Protein AF-0000000085151305 (afdb_homodimer)

pLDDT: mean 94.93, std 10.28, range [33.91, 98.94]

Structure (mmCIF, N/CA/C/O backbone):
data_AF-0000000085151305-model_v1
#
loop_
_entity.id
_entity.type
_entity.pdbx_description
1 polymer Thioesterase
#
loop_
_atom_site.group_PDB
_atom_site.id
_atom_site.type_symbol
_atom_site.label_atom_id
_atom_site.label_alt_id
_atom_site.label_comp_id
_atom_site.label_asym_id
_atom_site.label_entity_id
_atom_site.label_seq_id
_atom_site.pdbx_PDB_ins_code
_atom_site.Cartn_x
_atom_site.Cartn_y
_atom_site.Cartn_z
_atom_site.occupancy
_atom_site.B_iso_or_equiv
_atom_site.auth_seq_id
_atom_site.auth_comp_id
_atom_site.auth_asym_id
_atom_site.auth_atom_id
_atom_site.pdbx_PDB_model_num
ATOM 1 N N . MET A 1 1 ? 6.465 32.156 26.375 1 33.91 1 MET A N 1
ATOM 2 C CA . MET A 1 1 ? 5.758 31.312 25.422 1 33.91 1 MET A CA 1
ATOM 3 C C . MET A 1 1 ? 6.457 31.312 24.078 1 33.91 1 MET A C 1
ATOM 5 O O . MET A 1 1 ? 6.496 32.344 23.391 1 33.91 1 MET A O 1
ATOM 9 N N . THR A 1 2 ? 7.582 30.688 23.953 1 39.59 2 THR A N 1
ATOM 10 C CA . THR A 1 2 ? 8.391 30.766 22.75 1 39.59 2 THR A CA 1
ATOM 11 C C . THR A 1 2 ? 7.527 30.625 21.5 1 39.59 2 THR A C 1
ATOM 13 O O . THR A 1 2 ? 6.688 29.719 21.422 1 39.59 2 THR A O 1
ATOM 16 N N . PRO A 1 3 ? 7.371 31.562 20.703 1 42.47 3 PRO A N 1
ATOM 17 C CA . PRO A 1 3 ? 6.492 31.562 19.531 1 42.47 3 PRO A CA 1
ATOM 18 C C . PRO A 1 3 ? 6.648 30.297 18.688 1 42.47 3 PRO A C 1
ATOM 20 O O . PRO A 1 3 ? 7.758 29.969 18.25 1 42.47 3 PRO A O 1
ATOM 23 N N . THR A 1 4 ? 6.016 29.188 18.953 1 50.53 4 THR A N 1
ATOM 24 C CA . THR A 1 4 ? 6.062 27.953 18.172 1 50.53 4 THR A CA 1
ATOM 25 C C . THR A 1 4 ? 5.832 28.25 16.688 1 50.53 4 THR A C 1
ATOM 27 O O . THR A 1 4 ? 4.836 28.891 16.328 1 50.53 4 THR A O 1
ATOM 30 N N . LYS A 1 5 ? 6.949 28.594 15.906 1 57.75 5 LYS A N 1
ATOM 31 C CA . LYS A 1 5 ? 6.828 28.766 14.461 1 57.75 5 LYS A CA 1
ATOM 32 C C . LYS A 1 5 ? 5.695 27.922 13.898 1 57.75 5 LYS A C 1
ATOM 34 O O . LYS A 1 5 ? 5.586 26.734 14.211 1 57.75 5 LYS A O 1
ATOM 39 N N . PRO A 1 6 ? 4.809 28.703 13.297 1 69.44 6 PRO A N 1
ATOM 40 C CA . PRO A 1 6 ? 3.641 27.984 12.773 1 69.44 6 PRO A CA 1
ATOM 41 C C . PRO A 1 6 ? 4.016 26.859 11.812 1 69.44 6 PRO A C 1
ATOM 43 O O . PRO A 1 6 ? 5.016 26.969 11.094 1 69.44 6 PRO A O 1
ATOM 46 N N . ASN A 1 7 ? 3.471 25.75 11.961 1 87.12 7 ASN A N 1
ATOM 47 C CA . ASN A 1 7 ? 3.568 24.625 11.023 1 87.12 7 ASN A CA 1
ATOM 48 C C . ASN A 1 7 ? 3.148 25.047 9.617 1 87.12 7 ASN A C 1
ATOM 50 O O . ASN A 1 7 ? 2.031 25.516 9.414 1 87.12 7 ASN A O 1
ATOM 54 N N . LYS A 1 8 ? 4.109 25.156 8.641 1 89.94 8 LYS A N 1
ATOM 55 C CA . LYS A 1 8 ? 3.918 25.672 7.289 1 89.94 8 LYS A CA 1
ATOM 56 C C . LYS A 1 8 ? 2.746 24.969 6.598 1 89.94 8 LYS A C 1
ATOM 58 O O . LYS A 1 8 ? 1.949 25.625 5.918 1 89.94 8 LYS A O 1
ATOM 63 N N . VAL A 1 9 ? 2.607 23.734 6.785 1 93.5 9 VAL A N 1
ATOM 64 C CA . VAL A 1 9 ? 1.55 22.969 6.133 1 93.5 9 VAL A CA 1
ATOM 65 C C . VAL A 1 9 ? 0.192 23.375 6.691 1 93.5 9 VAL A C 1
ATOM 67 O O . VAL A 1 9 ? -0.769 23.562 5.941 1 93.5 9 VAL A O 1
ATOM 70 N N . MET A 1 10 ? 0.103 23.562 7.988 1 94.44 10 MET A N 1
ATOM 71 C CA . MET A 1 10 ? -1.153 23.969 8.609 1 94.44 10 MET A CA 1
ATOM 72 C C . MET A 1 10 ? -1.549 25.375 8.164 1 94.44 10 MET A C 1
ATOM 74 O O . MET A 1 10 ? -2.723 25.641 7.891 1 94.44 10 MET A O 1
ATOM 78 N N . SER A 1 11 ? -0.534 26.219 8.125 1 94.12 11 SER A N 1
ATOM 79 C CA . SER A 1 11 ? -0.7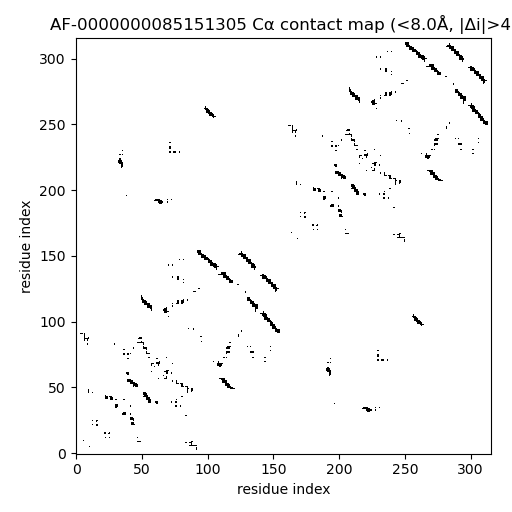87 27.594 7.676 1 94.12 11 SER A CA 1
ATOM 80 C C . SER A 1 11 ? -1.28 27.609 6.234 1 94.12 11 SER A C 1
ATOM 82 O O . SER A 1 11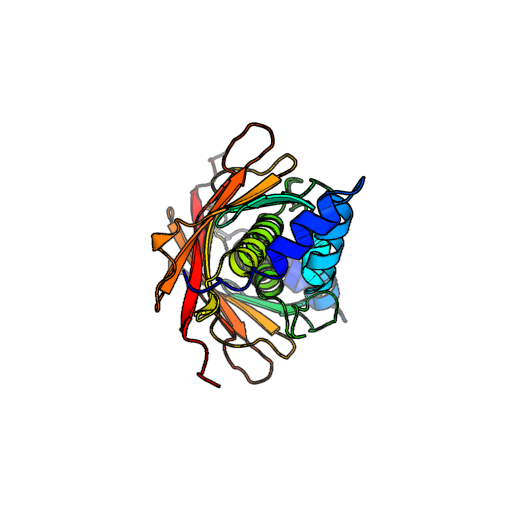 ? -2.232 28.328 5.91 1 94.12 11 SER A O 1
ATOM 84 N N . LEU A 1 12 ? -0.574 26.859 5.391 1 93.38 12 LEU A N 1
ATOM 85 C CA . LEU A 1 12 ? -0.982 26.766 3.992 1 93.38 12 LEU A CA 1
ATOM 86 C C . LEU A 1 12 ? -2.404 26.219 3.877 1 93.38 12 LEU A C 1
ATOM 88 O O . LEU A 1 12 ? -3.205 26.734 3.094 1 93.38 12 LEU A O 1
ATOM 92 N N . TYR A 1 13 ? -2.77 25.203 4.59 1 95.56 13 TYR A N 1
ATOM 93 C CA . TYR A 1 13 ? -4.102 24.609 4.59 1 95.56 13 TYR A CA 1
ATOM 94 C C . TYR A 1 13 ? -5.16 25.656 4.941 1 95.56 13 TYR A C 1
ATOM 96 O O . TYR A 1 13 ? -6.164 25.781 4.234 1 95.56 13 TYR A O 1
ATOM 104 N N . LYS A 1 14 ? -4.938 26.406 6.027 1 94.81 14 LYS A N 1
ATOM 105 C CA . LYS A 1 14 ? -5.891 27.406 6.48 1 94.81 14 LYS A CA 1
ATOM 106 C C . LYS A 1 14 ? -6.062 28.516 5.441 1 94.81 14 LYS A C 1
ATOM 108 O O . LYS A 1 14 ? -7.184 28.953 5.176 1 94.81 14 LYS A O 1
ATOM 113 N N . LYS A 1 15 ? -4.961 28.891 4.902 1 94.5 15 LYS A N 1
ATOM 114 C CA . LYS A 1 15 ? -4.992 29.953 3.9 1 94.5 15 LYS A CA 1
ATOM 115 C C . LYS A 1 15 ? -5.762 29.516 2.658 1 94.5 15 LYS A C 1
ATOM 117 O O . LYS A 1 15 ? -6.641 30.234 2.182 1 94.5 15 LYS A O 1
ATOM 122 N N . VAL A 1 16 ? -5.434 28.406 2.127 1 94.44 16 VAL A N 1
ATOM 123 C CA . VAL A 1 16 ? -5.988 27.906 0.873 1 94.44 16 VAL A CA 1
ATOM 124 C C . VAL A 1 16 ? -7.465 27.562 1.061 1 94.44 16 VAL A C 1
ATOM 126 O O . VAL A 1 16 ? -8.289 27.828 0.183 1 94.44 16 VAL A O 1
ATOM 129 N N . THR A 1 17 ? -7.812 26.984 2.188 1 93.88 17 THR A N 1
ATOM 130 C CA . THR A 1 17 ? -9.172 26.484 2.387 1 93.88 17 THR A CA 1
ATOM 131 C C . THR A 1 17 ? -10.117 27.641 2.723 1 93.88 17 THR A C 1
ATOM 133 O O . THR A 1 17 ? -11.336 27.438 2.824 1 93.88 17 THR A O 1
ATOM 136 N N . ALA A 1 18 ? -9.586 28.812 2.959 1 93.12 18 ALA A N 1
ATOM 137 C CA . ALA A 1 18 ? -10.414 30.016 3.113 1 93.12 18 ALA A CA 1
ATOM 138 C C . ALA A 1 18 ? -11.133 30.344 1.812 1 93.12 18 ALA A C 1
ATOM 140 O O . ALA A 1 18 ? -12.109 31.109 1.813 1 93.12 18 ALA A O 1
ATOM 141 N N . TYR A 1 19 ? -10.703 29.938 0.691 1 94.38 19 TYR A N 1
ATOM 142 C CA . TYR A 1 19 ? -11.273 30.203 -0.624 1 94.38 19 TYR A CA 1
ATOM 143 C C . TYR A 1 19 ? -12.203 29.078 -1.058 1 94.38 19 TYR A C 1
ATOM 145 O O . TYR A 1 19 ? -12.078 27.938 -0.57 1 94.38 19 TYR A O 1
ATOM 153 N N . PRO A 1 20 ? -13.148 29.406 -1.994 1 94.12 20 PRO A N 1
ATOM 154 C CA . PRO A 1 20 ? -13.969 28.328 -2.562 1 94.12 20 PRO A CA 1
ATOM 155 C C . PRO A 1 20 ? -13.141 27.25 -3.244 1 94.12 20 PRO A C 1
ATOM 157 O O . PRO A 1 20 ? -12.125 27.547 -3.877 1 94.12 20 PRO A O 1
ATOM 160 N N . PHE A 1 21 ? -13.414 26.047 -3.031 1 94.19 21 PHE A N 1
ATOM 161 C CA . PHE A 1 21 ? -12.758 24.875 -3.59 1 94.19 21 PHE A CA 1
ATOM 162 C C . PHE A 1 21 ? -11.367 24.703 -2.988 1 94.19 21 PHE A C 1
ATOM 164 O O . PHE A 1 21 ? -10.508 24.031 -3.572 1 94.19 21 PHE A O 1
ATOM 171 N N . GLY A 1 22 ? -11.07 25.391 -1.913 1 94.75 22 GLY A N 1
ATOM 172 C CA . GLY A 1 22 ? -9.758 25.391 -1.283 1 94.75 22 GLY A CA 1
ATOM 173 C C . GLY A 1 22 ? -9.273 24 -0.914 1 94.75 22 GLY A C 1
ATOM 174 O O . GLY A 1 22 ? -8.094 23.672 -1.079 1 94.75 22 GLY A O 1
ATOM 175 N N . LYS A 1 23 ? -10.125 23.188 -0.397 1 94.06 23 LYS A N 1
ATOM 176 C CA . LYS A 1 23 ? -9.742 21.828 -0.017 1 94.06 23 LYS A CA 1
ATOM 177 C C . LYS A 1 23 ? -9.312 21.016 -1.236 1 94.06 23 LYS A C 1
ATOM 179 O O . LYS A 1 23 ? -8.383 20.219 -1.159 1 94.06 23 LYS A O 1
ATOM 184 N N . GLN A 1 24 ? -9.992 21.188 -2.391 1 94.69 24 GLN A N 1
ATOM 185 C CA . GLN A 1 24 ? -9.609 20.531 -3.637 1 94.69 24 GLN A CA 1
ATOM 186 C C . GLN A 1 24 ? -8.219 20.984 -4.078 1 94.69 24 GLN A C 1
ATOM 188 O O . GLN A 1 24 ? -7.398 20.156 -4.488 1 94.69 24 GLN A O 1
ATOM 193 N N . ILE A 1 25 ? -7.996 22.25 -3.994 1 94.44 25 ILE A N 1
ATOM 194 C CA . ILE A 1 25 ? -6.719 22.828 -4.398 1 94.44 25 ILE A CA 1
ATOM 195 C C . ILE A 1 25 ? -5.602 22.297 -3.498 1 94.44 25 ILE A C 1
ATOM 197 O O . ILE A 1 25 ? -4.559 21.859 -3.986 1 94.44 25 ILE A O 1
ATOM 201 N N . PHE A 1 26 ? -5.859 22.328 -2.162 1 95.69 26 PHE A N 1
ATOM 202 C CA . PHE A 1 26 ? -4.879 21.812 -1.212 1 95.69 26 PHE A CA 1
ATOM 203 C C . PHE A 1 26 ? -4.559 20.344 -1.497 1 95.69 26 PHE A C 1
ATOM 205 O O . PHE A 1 26 ? -3.389 19.953 -1.518 1 95.69 26 PHE A O 1
ATOM 212 N N . SER A 1 27 ? -5.531 19.547 -1.758 1 94.88 27 SER A N 1
ATOM 213 C CA . SER A 1 27 ? -5.355 18.125 -2.037 1 94.88 27 SER A CA 1
ATOM 214 C C . SER A 1 27 ? -4.492 17.906 -3.275 1 94.88 27 SER A C 1
ATOM 216 O O . SER A 1 27 ? -3.629 17.031 -3.287 1 94.88 27 SER A O 1
ATOM 218 N N . LYS A 1 28 ? -4.719 18.672 -4.285 1 94.12 28 LYS A N 1
ATOM 219 C CA . LYS A 1 28 ? -3.936 18.578 -5.516 1 94.12 28 LYS A CA 1
ATOM 220 C C . LYS A 1 28 ? -2.479 18.953 -5.266 1 94.12 28 LYS A C 1
ATOM 222 O O . LYS A 1 28 ? -1.567 18.328 -5.816 1 94.12 28 LYS A O 1
ATOM 227 N N . MET A 1 29 ? -2.26 19.953 -4.477 1 92.38 29 MET A N 1
ATOM 228 C CA . MET A 1 29 ? -0.907 20.406 -4.148 1 92.38 29 MET A CA 1
ATOM 229 C C . MET A 1 29 ? -0.132 19.297 -3.434 1 92.38 29 MET A C 1
ATOM 231 O O . MET A 1 29 ? 1.027 19.047 -3.76 1 92.38 29 MET A O 1
ATOM 235 N N . VAL A 1 30 ? -0.776 18.672 -2.477 1 90.69 30 VAL A N 1
ATOM 236 C CA . VAL A 1 30 ? -0.133 17.594 -1.733 1 90.69 30 VAL A CA 1
ATOM 237 C C . VAL A 1 30 ? 0.177 16.422 -2.674 1 90.69 30 VAL A C 1
ATOM 239 O O . VAL A 1 30 ? 1.269 15.859 -2.627 1 90.69 30 VAL A O 1
ATOM 242 N N . SER A 1 31 ? -0.761 16.078 -3.471 1 89.75 31 SER A N 1
ATOM 243 C CA . SER A 1 31 ? -0.591 14.961 -4.391 1 89.75 31 SER A CA 1
ATOM 244 C C . SER A 1 31 ? 0.53 15.234 -5.387 1 89.75 31 SER A C 1
ATOM 246 O O . SER A 1 31 ? 1.178 14.297 -5.867 1 89.75 31 SER A O 1
ATOM 248 N N . ARG A 1 32 ? 0.767 16.469 -5.652 1 90.62 32 ARG A N 1
ATOM 249 C CA . ARG A 1 32 ? 1.798 16.844 -6.617 1 90.62 32 ARG A CA 1
ATOM 250 C C . ARG A 1 32 ? 3.191 16.641 -6.035 1 90.62 32 ARG A C 1
ATOM 252 O O . ARG A 1 32 ? 4.172 16.531 -6.773 1 90.62 32 ARG A O 1
ATOM 259 N N . MET A 1 33 ? 3.225 16.594 -4.738 1 88.81 33 MET A N 1
ATOM 260 C CA . MET A 1 33 ? 4.523 16.391 -4.105 1 88.81 33 MET A CA 1
ATOM 261 C C . MET A 1 33 ? 5.012 14.961 -4.316 1 88.81 33 MET A C 1
ATOM 263 O O . MET A 1 33 ? 6.207 14.727 -4.496 1 88.81 33 MET A O 1
ATOM 267 N N . ALA A 1 34 ? 4.152 14.023 -4.355 1 93.88 34 ALA A N 1
ATOM 268 C CA . ALA A 1 34 ? 4.434 12.609 -4.613 1 93.88 34 ALA A CA 1
ATOM 269 C C . ALA A 1 34 ? 3.484 12.047 -5.668 1 93.88 34 ALA A C 1
ATOM 271 O O . ALA A 1 34 ? 2.332 11.727 -5.367 1 93.88 34 ALA A O 1
ATOM 272 N N . PRO A 1 35 ? 3.963 11.875 -6.859 1 96.88 35 PRO A N 1
ATOM 273 C CA . PRO A 1 35 ? 3.117 11.523 -8 1 96.88 35 PRO A CA 1
ATOM 274 C C . PRO A 1 35 ? 2.25 10.289 -7.738 1 96.88 35 PRO A C 1
ATOM 276 O O . PRO A 1 35 ? 1.117 10.219 -8.219 1 96.88 35 PRO A O 1
ATOM 279 N N . TYR A 1 36 ? 2.754 9.328 -7.02 1 98.25 36 TYR A N 1
ATOM 280 C CA . TYR A 1 36 ? 1.987 8.102 -6.859 1 98.25 36 TYR A CA 1
ATOM 281 C C . TYR A 1 36 ? 0.677 8.367 -6.125 1 98.25 36 TYR A C 1
ATOM 283 O O . TYR A 1 36 ? -0.308 7.648 -6.324 1 98.25 36 TYR A O 1
ATOM 291 N N . PHE A 1 37 ? 0.631 9.383 -5.195 1 97.69 37 PHE A N 1
ATOM 292 C CA . PHE A 1 37 ? -0.61 9.742 -4.523 1 97.69 37 PHE A CA 1
ATOM 293 C C . PHE A 1 37 ? -1.722 10 -5.535 1 97.69 37 PHE A C 1
ATOM 295 O O . PHE A 1 37 ? -2.885 9.68 -5.281 1 97.69 37 PHE A O 1
ATOM 302 N N . GLY A 1 38 ? -1.356 10.461 -6.656 1 96.81 38 GLY A N 1
ATOM 303 C CA . GLY A 1 38 ? -2.336 10.852 -7.656 1 96.81 38 GLY A CA 1
ATOM 304 C C . GLY A 1 38 ? -3.131 9.688 -8.203 1 96.81 38 GLY A C 1
ATOM 305 O O . GLY A 1 38 ? -4.211 9.875 -8.773 1 96.81 38 GLY A O 1
ATOM 306 N N . THR A 1 39 ? -2.689 8.469 -8.023 1 97.19 39 THR A N 1
ATOM 307 C CA . THR A 1 39 ? -3.328 7.289 -8.609 1 97.19 39 THR A CA 1
ATOM 308 C C . THR A 1 39 ? -4.676 7.023 -7.941 1 97.19 39 THR A C 1
ATOM 310 O O . THR A 1 39 ? -5.508 6.293 -8.484 1 97.19 39 THR A O 1
ATOM 313 N N . VAL A 1 40 ? -4.879 7.605 -6.746 1 97.44 40 VAL A N 1
ATOM 314 C CA . VAL A 1 40 ? -6.141 7.34 -6.062 1 97.44 40 VAL A CA 1
ATOM 315 C C . VAL A 1 40 ? -6.98 8.609 -6.02 1 97.44 40 VAL A C 1
ATOM 317 O O . VAL A 1 40 ? -8.008 8.664 -5.332 1 97.44 40 VAL A O 1
ATOM 320 N N . HIS A 1 41 ? -6.52 9.656 -6.656 1 95.69 41 HIS A N 1
ATOM 321 C CA . HIS A 1 41 ? -7.219 10.93 -6.699 1 95.69 41 HIS A CA 1
ATOM 322 C C . HIS A 1 41 ? -7.691 11.344 -5.312 1 95.69 41 HIS A C 1
ATOM 324 O O . HIS A 1 41 ? -8.891 11.555 -5.094 1 95.69 41 HIS A O 1
ATOM 330 N N . PRO A 1 42 ? -6.781 11.555 -4.41 1 97.06 42 PRO A N 1
ATOM 331 C CA . PRO A 1 42 ? -7.129 11.789 -3.006 1 97.06 42 PRO A CA 1
ATOM 332 C C . PRO A 1 42 ? -7.672 13.195 -2.762 1 97.06 42 PRO A C 1
ATOM 334 O O . PRO A 1 42 ? -7.332 14.125 -3.496 1 97.06 42 PRO A O 1
ATOM 337 N N . TYR A 1 43 ? -8.57 13.297 -1.776 1 97.81 43 TYR A N 1
ATOM 338 C CA . TYR A 1 43 ? -9.172 14.547 -1.331 1 97.81 43 TYR A CA 1
ATOM 339 C C . TYR A 1 43 ? -9.039 14.711 0.179 1 97.81 43 TYR A C 1
ATOM 341 O O . TYR A 1 43 ? -9.703 14.008 0.946 1 97.81 43 TYR A O 1
ATOM 349 N N . ILE A 1 44 ? -8.125 15.625 0.592 1 98.25 44 ILE A N 1
ATOM 350 C CA . ILE A 1 44 ? -8.023 15.945 2.012 1 98.25 44 ILE A CA 1
ATOM 351 C C . ILE A 1 44 ? -9.266 16.703 2.461 1 98.25 44 ILE A C 1
ATOM 353 O O . ILE A 1 44 ? -9.375 17.922 2.242 1 98.25 44 ILE A O 1
ATOM 357 N N . SER A 1 45 ? -10.148 16.078 3.131 1 97.94 45 SER A N 1
ATOM 358 C CA . SER A 1 45 ? -11.445 16.641 3.494 1 97.94 45 SER A CA 1
ATOM 359 C C . SER A 1 45 ? -11.359 17.406 4.809 1 97.94 45 SER A C 1
ATOM 361 O O . SER A 1 45 ? -12.188 18.281 5.074 1 97.94 45 SER A O 1
ATOM 363 N N . ASP A 1 46 ? -10.406 17.016 5.66 1 98.25 46 ASP A N 1
ATOM 364 C CA . ASP A 1 46 ? -10.211 17.703 6.938 1 98.25 46 ASP A CA 1
ATOM 365 C C . ASP A 1 46 ? -8.773 17.547 7.426 1 98.25 46 ASP A C 1
ATOM 367 O O . ASP A 1 46 ? -8.18 16.469 7.305 1 98.25 46 ASP A O 1
ATOM 371 N N . LEU A 1 47 ? -8.25 18.672 7.918 1 98.31 47 LEU A N 1
ATOM 372 C CA . LEU A 1 47 ? -6.918 18.688 8.516 1 98.31 47 LEU A CA 1
ATOM 373 C C . LEU A 1 47 ? -6.91 19.516 9.797 1 98.31 47 LEU A C 1
ATOM 375 O O . LEU A 1 47 ? -7.273 20.703 9.781 1 98.31 47 LEU A O 1
ATOM 379 N N . ARG A 1 48 ? -6.594 18.906 10.891 1 97.62 48 ARG A N 1
ATOM 380 C CA . ARG A 1 48 ? -6.355 19.516 12.195 1 97.62 48 ARG A CA 1
ATOM 381 C C . ARG A 1 48 ? -5.023 19.047 12.781 1 97.62 48 ARG A C 1
ATOM 383 O O . ARG A 1 48 ? -4.473 18.031 12.344 1 97.62 48 ARG A O 1
ATOM 390 N N . VAL A 1 49 ? -4.555 19.844 13.711 1 97.5 49 VAL A N 1
ATOM 391 C CA . VAL A 1 49 ? -3.352 19.375 14.391 1 97.5 49 VAL A CA 1
ATOM 392 C C . VAL A 1 49 ? -3.578 17.969 14.953 1 97.5 49 VAL A C 1
ATOM 394 O O . VAL A 1 49 ? -4.555 17.734 15.664 1 97.5 49 VAL A O 1
ATOM 397 N N . ASN A 1 50 ? -2.77 17.016 14.508 1 98.62 50 ASN A N 1
ATOM 398 C CA . ASN A 1 50 ? -2.713 15.641 15 1 98.62 50 ASN A CA 1
ATOM 399 C C . ASN A 1 50 ? -3.818 14.781 14.383 1 98.62 50 ASN A C 1
ATOM 401 O O . ASN A 1 50 ? -4.109 13.688 14.883 1 98.62 50 ASN A O 1
ATOM 405 N N . ARG A 1 51 ? -4.445 15.297 13.344 1 98.81 51 ARG A N 1
ATOM 406 C CA . ARG A 1 51 ? -5.461 14.484 12.68 1 98.81 51 ARG A CA 1
ATOM 407 C C . ARG A 1 51 ? -5.648 14.93 11.234 1 98.81 51 ARG A C 1
ATOM 409 O O . ARG A 1 51 ? -5.688 16.125 10.938 1 98.81 51 ARG A O 1
ATOM 416 N N . CYS A 1 52 ? -5.824 14 10.359 1 98.81 52 CYS A N 1
ATOM 417 C CA . CYS A 1 52 ? -6.078 14.273 8.953 1 98.81 52 CYS A CA 1
ATOM 418 C C . CYS A 1 52 ? -7.047 13.258 8.359 1 98.81 52 CYS A C 1
ATOM 420 O O . CYS A 1 52 ? -6.965 12.062 8.664 1 98.81 52 CYS A O 1
ATOM 422 N N . GLU A 1 53 ? -7.961 13.695 7.551 1 98.94 53 GLU A N 1
ATOM 423 C CA . GLU A 1 53 ? -8.914 12.867 6.816 1 98.94 53 GLU A CA 1
ATOM 424 C C . GLU A 1 53 ? -8.727 13.016 5.309 1 98.94 53 GLU A C 1
ATOM 426 O O . GLU A 1 53 ? -8.703 14.133 4.789 1 98.94 53 GLU A O 1
ATOM 431 N N . CYS A 1 54 ? -8.578 11.953 4.66 1 98.81 54 CYS A N 1
ATOM 432 C CA . CYS A 1 54 ? -8.391 11.891 3.215 1 98.81 54 CYS A CA 1
ATOM 433 C C . CYS A 1 54 ? -9.43 11 2.561 1 98.81 54 CYS A C 1
ATOM 435 O O . CYS A 1 54 ? -9.516 9.805 2.873 1 98.81 54 CYS A O 1
ATOM 437 N N . LEU A 1 55 ? -10.227 11.523 1.678 1 98.81 55 LEU A N 1
ATOM 438 C CA . LEU A 1 55 ? -11.266 10.773 0.978 1 98.81 55 LEU A CA 1
ATOM 439 C C . LEU A 1 55 ? -10.742 10.234 -0.35 1 98.81 55 LEU A C 1
ATOM 441 O O . LEU A 1 55 ? -10.086 10.953 -1.104 1 98.81 55 LEU A O 1
ATOM 445 N N . ILE A 1 56 ? -11.039 8.969 -0.567 1 98.12 56 ILE A N 1
ATOM 446 C CA . ILE A 1 56 ? -10.773 8.328 -1.851 1 98.12 56 ILE A CA 1
ATOM 447 C C . ILE A 1 56 ? -12.086 7.852 -2.469 1 98.12 56 ILE A C 1
ATOM 449 O O . ILE A 1 56 ? -12.883 7.18 -1.811 1 98.12 56 ILE A O 1
ATOM 453 N N . LYS A 1 57 ? -12.266 8.18 -3.686 1 97.56 57 LYS A N 1
ATOM 454 C CA . LYS A 1 57 ? -13.492 7.781 -4.375 1 97.56 57 LYS A CA 1
ATOM 455 C C . LYS A 1 57 ? -13.336 6.402 -5.012 1 97.56 57 LYS A C 1
ATOM 457 O O . LYS A 1 57 ? -12.281 6.09 -5.578 1 97.56 57 LYS A O 1
ATOM 462 N N . LYS A 1 58 ? -14.375 5.605 -4.883 1 98.19 58 LYS A N 1
ATOM 463 C CA . LYS A 1 58 ? -14.391 4.336 -5.602 1 98.19 58 LYS A CA 1
ATOM 464 C C . LYS A 1 58 ? -14.594 4.559 -7.098 1 98.19 58 LYS A C 1
ATOM 466 O O . LYS A 1 58 ? -15.633 5.07 -7.52 1 98.19 58 LYS A O 1
ATOM 471 N N . ARG A 1 59 ? -13.688 4.25 -7.84 1 97.88 59 ARG A N 1
ATOM 472 C CA . ARG A 1 59 ? -13.695 4.27 -9.297 1 97.88 59 ARG A CA 1
ATOM 473 C C . ARG A 1 59 ? -13 3.041 -9.867 1 97.88 59 ARG A C 1
ATOM 475 O O . ARG A 1 59 ? -12.266 2.35 -9.156 1 97.88 59 ARG A O 1
ATOM 482 N N . LYS A 1 60 ? -13.203 2.754 -11.07 1 97 60 LYS A N 1
ATOM 483 C CA . LYS A 1 60 ? -12.695 1.538 -11.703 1 97 60 LYS A CA 1
ATOM 484 C C . LYS A 1 60 ? -11.188 1.412 -11.5 1 97 60 LYS A C 1
ATOM 486 O O . LYS A 1 60 ? -10.688 0.334 -11.172 1 97 60 LYS A O 1
ATOM 491 N N . LYS A 1 61 ? -10.43 2.471 -11.609 1 96.62 61 LYS A N 1
ATOM 492 C CA . LYS A 1 61 ? -8.969 2.467 -11.625 1 96.62 61 LYS A CA 1
ATOM 493 C C . LYS A 1 61 ? -8.406 2.066 -10.266 1 96.62 61 LYS A C 1
ATOM 495 O O . LYS A 1 61 ? -7.234 1.69 -10.164 1 96.62 61 LYS A O 1
ATOM 500 N N . VAL A 1 62 ? -9.164 2.191 -9.18 1 98.31 62 VAL A N 1
ATOM 501 C CA . VAL A 1 62 ? -8.641 1.882 -7.852 1 98.31 62 VAL A CA 1
ATOM 502 C C . VAL A 1 62 ? -9.227 0.555 -7.363 1 98.31 62 VAL A C 1
ATOM 504 O O . VAL A 1 62 ? -9.094 0.21 -6.188 1 98.31 62 VAL A O 1
ATOM 507 N N . GLN A 1 63 ? -9.867 -0.224 -8.242 1 98.25 63 GLN A N 1
ATOM 508 C CA . GLN A 1 63 ? -10.602 -1.422 -7.852 1 98.25 63 GLN A CA 1
ATOM 509 C C . GLN A 1 63 ? -9.695 -2.65 -7.859 1 98.25 63 GLN A C 1
ATOM 511 O O . GLN A 1 63 ? -8.656 -2.658 -8.531 1 98.25 63 GLN A O 1
ATOM 516 N N . ASN A 1 64 ? -10.094 -3.652 -7.098 1 97.44 64 ASN A N 1
ATOM 517 C CA . ASN A 1 64 ? -9.523 -4.992 -7.168 1 97.44 64 ASN A CA 1
ATOM 518 C C . ASN A 1 64 ? -10.305 -5.887 -8.125 1 97.44 64 ASN A C 1
ATOM 520 O O . ASN A 1 64 ? -11.086 -5.395 -8.945 1 97.44 64 ASN A O 1
ATOM 524 N N . HIS A 1 65 ? -10.102 -7.137 -8.109 1 94.81 65 HIS A N 1
ATOM 525 C CA . HIS A 1 65 ? -10.633 -8.086 -9.078 1 94.81 65 HIS A CA 1
ATOM 526 C C . HIS A 1 65 ? -12.125 -8.32 -8.852 1 94.81 65 HIS A C 1
ATOM 528 O O . HIS A 1 65 ? -12.82 -8.828 -9.742 1 94.81 65 HIS A O 1
ATOM 534 N N . ILE A 1 66 ? -12.648 -7.926 -7.688 1 95.62 66 ILE A N 1
ATOM 535 C CA . ILE A 1 66 ? -14.062 -8.164 -7.441 1 95.62 66 ILE A CA 1
ATOM 536 C C . ILE A 1 66 ? -14.828 -6.848 -7.512 1 95.62 66 ILE A C 1
ATOM 538 O O . ILE A 1 66 ? -15.992 -6.773 -7.109 1 95.62 66 ILE A O 1
ATOM 542 N N . GLY A 1 67 ? -14.172 -5.805 -7.762 1 97 67 GLY A N 1
ATOM 543 C CA . GLY A 1 67 ? -14.859 -4.547 -8.008 1 97 67 GLY A CA 1
ATOM 544 C C . GLY A 1 67 ? -14.938 -3.66 -6.781 1 97 67 GLY A C 1
ATOM 545 O O . GLY A 1 67 ? -15.656 -2.656 -6.781 1 97 67 GLY A O 1
ATOM 546 N N . THR A 1 68 ? -14.383 -4.004 -5.727 1 98.25 68 THR A N 1
ATOM 547 C CA . THR A 1 68 ? -14.266 -3.137 -4.559 1 98.25 68 THR A CA 1
ATOM 548 C C . THR A 1 68 ? -12.953 -2.359 -4.59 1 98.25 68 THR A C 1
ATOM 550 O O . THR A 1 68 ? -12.109 -2.592 -5.457 1 98.25 68 THR A O 1
ATOM 553 N N . VAL A 1 69 ? -12.805 -1.381 -3.699 1 98.75 69 VAL A N 1
ATOM 554 C CA . VAL A 1 69 ? -11.562 -0.612 -3.666 1 98.75 69 VAL A CA 1
ATOM 555 C C . VAL A 1 69 ? -10.406 -1.514 -3.242 1 98.75 69 VAL A C 1
ATOM 557 O O . VAL A 1 69 ? -10.5 -2.229 -2.24 1 98.75 69 VAL A O 1
ATOM 560 N N . HIS A 1 70 ? -9.406 -1.561 -4.055 1 98.69 70 HIS A N 1
ATOM 561 C CA . HIS A 1 70 ? -8.211 -2.342 -3.754 1 98.69 70 HIS A CA 1
ATOM 562 C C . HIS A 1 70 ? -7.594 -1.913 -2.428 1 98.69 70 HIS A C 1
ATOM 564 O O . HIS A 1 70 ? -7.469 -0.718 -2.154 1 98.69 70 HIS A O 1
ATOM 570 N N . VAL A 1 71 ? -7.125 -2.811 -1.572 1 98.69 71 VAL A N 1
ATOM 571 C CA . VAL A 1 71 ? -6.641 -2.492 -0.234 1 98.69 71 VAL A CA 1
ATOM 572 C C . VAL A 1 71 ? -5.398 -1.61 -0.332 1 98.69 71 VAL A C 1
ATOM 574 O O . VAL A 1 71 ? -5.191 -0.722 0.498 1 98.69 71 VAL A O 1
ATOM 577 N N . ILE A 1 72 ? -4.523 -1.847 -1.323 1 98.81 72 ILE A N 1
ATOM 578 C CA . ILE A 1 72 ? -3.312 -1.048 -1.466 1 98.81 72 ILE A CA 1
ATOM 579 C C . ILE A 1 72 ? -3.68 0.382 -1.858 1 98.81 72 ILE A C 1
ATOM 581 O O . ILE A 1 72 ? -2.998 1.334 -1.469 1 98.81 72 ILE A O 1
ATOM 585 N N . ALA A 1 73 ? -4.73 0.562 -2.652 1 98.88 73 ALA A N 1
ATOM 586 C CA . ALA A 1 73 ? -5.234 1.911 -2.895 1 98.88 73 ALA A CA 1
ATOM 587 C C . ALA A 1 73 ? -5.633 2.592 -1.587 1 98.88 73 ALA A C 1
ATOM 589 O O . ALA A 1 73 ? -5.355 3.775 -1.388 1 98.88 73 ALA A O 1
ATOM 590 N N . ILE A 1 74 ? -6.266 1.884 -0.727 1 98.94 74 ILE A N 1
ATOM 591 C CA . ILE A 1 74 ? -6.641 2.402 0.583 1 98.94 74 ILE A CA 1
ATOM 592 C C . ILE A 1 74 ? -5.387 2.77 1.373 1 98.94 74 ILE A C 1
ATOM 594 O O . ILE A 1 74 ? -5.32 3.84 1.982 1 98.94 74 ILE A O 1
ATOM 598 N N . CYS A 1 75 ? -4.387 1.917 1.345 1 98.94 75 CYS A N 1
ATOM 599 C CA . CYS A 1 75 ? -3.129 2.197 2.029 1 98.94 75 CYS A CA 1
ATOM 600 C C . CYS A 1 75 ? -2.49 3.475 1.499 1 98.94 75 CYS A C 1
ATOM 602 O O . CYS A 1 75 ? -1.849 4.211 2.25 1 98.94 75 CYS A O 1
ATOM 604 N N . ASN A 1 76 ? -2.625 3.701 0.209 1 98.81 76 ASN A N 1
ATOM 605 C CA . ASN A 1 76 ? -2.133 4.945 -0.374 1 98.81 76 ASN A CA 1
ATOM 606 C C . ASN A 1 76 ? -2.803 6.164 0.255 1 98.81 76 ASN A C 1
ATOM 608 O O . ASN A 1 76 ? -2.129 7.125 0.631 1 98.81 76 ASN A O 1
ATOM 612 N N . GLY A 1 77 ? -4.113 6.117 0.41 1 98.75 77 GLY A N 1
ATOM 613 C CA . GLY A 1 77 ? -4.844 7.168 1.1 1 98.75 77 GLY A CA 1
ATOM 614 C C . GLY A 1 77 ? -4.418 7.34 2.545 1 98.75 77 GLY A C 1
ATOM 615 O O . GLY A 1 77 ? -4.266 8.469 3.023 1 98.75 77 GLY A O 1
ATOM 616 N N . LEU A 1 78 ? -4.234 6.195 3.225 1 98.94 78 LEU A N 1
ATOM 617 C CA . LEU A 1 78 ? -3.805 6.23 4.621 1 98.94 78 LEU A CA 1
ATOM 618 C C . LEU A 1 78 ? -2.422 6.859 4.75 1 98.94 78 LEU A C 1
ATOM 620 O O . LEU A 1 78 ? -2.178 7.645 5.668 1 98.94 78 LEU A O 1
ATOM 624 N N . GLU A 1 79 ? -1.537 6.473 3.84 1 98.56 79 GLU A N 1
ATOM 625 C CA . GLU A 1 79 ? -0.198 7.055 3.828 1 98.56 79 GLU A CA 1
ATOM 626 C C . GLU A 1 79 ? -0.254 8.562 3.609 1 98.56 79 GLU A C 1
ATOM 628 O O . GLU A 1 79 ? 0.458 9.32 4.273 1 98.56 79 GLU A O 1
ATOM 633 N N . MET A 1 80 ? -1.047 9.008 2.666 1 98.38 80 MET A N 1
ATOM 634 C CA . MET A 1 80 ? -1.188 10.438 2.408 1 98.38 80 MET A CA 1
ATOM 635 C C . MET A 1 80 ? -1.729 11.156 3.637 1 98.38 80 MET A C 1
ATOM 637 O O . MET A 1 80 ? -1.21 12.211 4.023 1 98.38 80 MET A O 1
ATOM 641 N N . ALA A 1 81 ? -2.814 10.617 4.242 1 98.75 81 ALA A N 1
ATOM 642 C CA . ALA A 1 81 ? -3.373 11.203 5.457 1 98.75 81 ALA A CA 1
ATOM 643 C C . ALA A 1 81 ? -2.316 11.312 6.555 1 98.75 81 ALA A C 1
ATOM 645 O O . ALA A 1 81 ? -2.174 12.359 7.188 1 98.75 81 ALA A O 1
ATOM 646 N N . MET A 1 82 ? -1.628 10.242 6.742 1 98.75 82 MET A N 1
ATOM 647 C CA . MET A 1 82 ? -0.599 10.195 7.777 1 98.75 82 MET A CA 1
ATOM 648 C C . MET A 1 82 ? 0.486 11.234 7.516 1 98.75 82 MET A C 1
ATOM 650 O O . MET A 1 82 ? 0.853 11.992 8.414 1 98.75 82 MET A O 1
ATOM 654 N N . GLY A 1 83 ? 1.021 11.234 6.309 1 97.94 83 GLY A N 1
ATOM 655 C CA . GLY A 1 83 ? 2.066 12.195 5.98 1 97.94 83 GLY A CA 1
ATOM 656 C C . GLY A 1 83 ? 1.629 13.633 6.148 1 97.94 83 GLY A C 1
ATOM 657 O O . GLY A 1 83 ? 2.375 14.461 6.684 1 97.94 83 GLY A O 1
ATOM 658 N N . THR A 1 84 ? 0.469 13.961 5.633 1 97.88 84 THR A N 1
ATOM 659 C CA . THR A 1 84 ? -0.072 15.312 5.758 1 97.88 84 THR A CA 1
ATOM 660 C C . THR A 1 84 ? -0.26 15.688 7.223 1 97.88 84 THR A C 1
ATOM 662 O O . THR A 1 84 ? 0.123 16.781 7.645 1 97.88 84 THR A O 1
ATOM 665 N N . MET A 1 85 ? -0.848 14.789 7.98 1 98.38 85 MET A N 1
ATOM 666 C CA . MET A 1 85 ? -1.026 15 9.414 1 98.38 85 MET A CA 1
ATOM 667 C C . MET A 1 85 ? 0.311 15.266 10.102 1 98.38 85 MET A C 1
ATOM 669 O O . MET A 1 85 ? 0.433 16.203 10.883 1 98.38 85 MET A O 1
ATOM 673 N N . ALA A 1 86 ? 1.284 14.438 9.828 1 98.19 86 ALA A N 1
ATOM 674 C CA . ALA A 1 86 ? 2.594 14.562 10.469 1 98.19 86 ALA A CA 1
ATOM 675 C C . ALA A 1 86 ? 3.227 15.914 10.156 1 98.19 86 ALA A C 1
ATOM 677 O O . ALA A 1 86 ? 3.701 16.609 11.062 1 98.19 86 ALA A O 1
ATOM 678 N N . GLU A 1 87 ? 3.213 16.266 8.906 1 96.62 87 GLU A N 1
ATOM 679 C CA . GLU A 1 87 ? 3.801 17.531 8.484 1 96.62 87 GLU A CA 1
ATOM 680 C C . GLU A 1 87 ? 3.092 18.719 9.148 1 96.62 87 GLU A C 1
ATOM 682 O O . GLU A 1 87 ? 3.725 19.719 9.477 1 96.62 87 GLU A O 1
ATOM 687 N N . ALA A 1 88 ? 1.842 18.609 9.359 1 97.25 88 ALA A N 1
ATOM 688 C CA . ALA A 1 88 ? 1.029 19.703 9.875 1 97.25 88 ALA A CA 1
ATOM 689 C C . ALA A 1 88 ? 1.112 19.766 11.398 1 97.25 88 ALA A C 1
ATOM 691 O O . ALA A 1 88 ? 0.629 20.734 12.008 1 97.25 88 ALA A O 1
ATOM 692 N N . SER A 1 89 ? 1.686 18.781 12.023 1 97.94 89 SER A N 1
ATOM 693 C CA . SER A 1 89 ? 1.505 18.672 13.469 1 97.94 89 SER A CA 1
ATOM 694 C C . SER A 1 89 ? 2.848 18.609 14.188 1 97.94 89 SER A C 1
ATOM 696 O O . SER A 1 89 ? 2.924 18.859 15.391 1 97.94 89 SER A O 1
ATOM 698 N N . ILE A 1 90 ? 3.895 18.156 13.539 1 97.19 90 ILE A N 1
ATOM 699 C CA . ILE A 1 90 ? 5.168 17.828 14.172 1 97.19 90 ILE A CA 1
ATOM 700 C C . ILE A 1 90 ? 5.758 19.078 14.805 1 97.19 90 ILE A C 1
ATOM 702 O O . ILE A 1 90 ? 5.758 20.156 14.195 1 97.19 90 ILE A O 1
ATOM 706 N N . PRO A 1 91 ? 6.242 18.984 16.031 1 95.81 91 PRO A N 1
ATOM 707 C CA . PRO A 1 91 ? 6.969 20.094 16.609 1 95.81 91 PRO A CA 1
ATOM 708 C C . PRO A 1 91 ? 8.18 20.531 15.789 1 95.81 91 PRO A C 1
ATOM 710 O O . PRO A 1 91 ? 8.844 19.672 15.188 1 95.81 91 PRO A O 1
ATOM 713 N N . ALA A 1 92 ? 8.547 21.766 15.875 1 94.06 92 ALA A N 1
ATOM 714 C CA . ALA A 1 92 ? 9.523 22.391 14.984 1 94.06 92 ALA A CA 1
ATOM 715 C C . ALA A 1 92 ? 10.914 21.781 15.18 1 94.06 92 ALA A C 1
ATOM 717 O O . ALA A 1 92 ? 11.734 21.781 14.258 1 94.06 92 ALA A O 1
ATOM 718 N N . HIS A 1 93 ? 11.195 21.328 16.344 1 95.31 93 HIS A N 1
ATOM 719 C CA . HIS A 1 93 ? 12.539 20.844 16.656 1 95.31 93 HIS A CA 1
ATOM 720 C C . HIS A 1 93 ? 12.68 19.375 16.297 1 95.31 93 HIS A C 1
ATOM 722 O O . HIS A 1 93 ? 13.742 18.781 16.5 1 95.31 93 HIS A O 1
ATOM 728 N N . LEU A 1 94 ? 11.641 18.719 15.828 1 97.19 94 LEU A N 1
ATOM 729 C CA . LEU A 1 94 ? 11.648 17.297 15.523 1 97.19 94 LEU A CA 1
ATOM 730 C C . LEU A 1 94 ? 11.516 17.062 14.023 1 97.19 94 LEU A C 1
ATOM 732 O O . LEU A 1 94 ? 11.078 17.953 13.289 1 97.19 94 LEU A O 1
ATOM 736 N N . ARG A 1 95 ? 11.922 15.898 13.594 1 97.12 95 ARG A N 1
ATOM 737 C CA . ARG A 1 95 ? 11.688 15.375 12.25 1 97.12 95 ARG A CA 1
ATOM 738 C C . ARG A 1 95 ? 11.156 13.945 12.305 1 97.12 95 ARG A C 1
ATOM 740 O O . ARG A 1 95 ? 11.266 13.273 13.336 1 97.12 95 ARG A O 1
ATOM 747 N N . TRP A 1 96 ? 10.492 13.586 11.297 1 97.31 96 TRP A N 1
ATOM 748 C CA . TRP A 1 96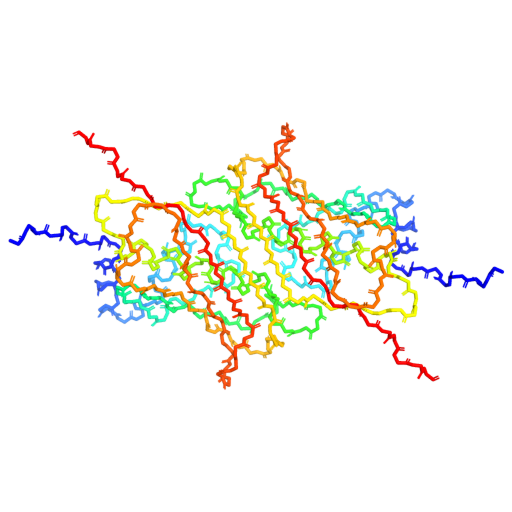 ? 9.914 12.25 11.258 1 97.31 96 TRP A CA 1
ATOM 749 C C . TRP A 1 96 ? 10.312 11.523 9.977 1 97.31 96 TRP A C 1
ATOM 751 O O . TRP A 1 96 ? 10.594 12.164 8.961 1 97.31 96 TRP A O 1
ATOM 761 N N . ILE A 1 97 ? 10.367 10.164 10.008 1 96.88 97 ILE A N 1
ATOM 762 C CA . ILE A 1 97 ? 10.617 9.273 8.883 1 96.88 97 ILE A CA 1
ATOM 763 C C . ILE A 1 97 ? 9.742 8.031 9.008 1 96.88 97 ILE A C 1
ATOM 765 O O . ILE A 1 97 ? 9.68 7.406 10.07 1 96.88 97 ILE A O 1
ATOM 769 N N . PRO A 1 98 ? 9 7.742 7.945 1 97.94 98 PRO A N 1
ATOM 770 C CA . PRO A 1 98 ? 8.25 6.488 8.016 1 97.94 98 PRO A CA 1
ATOM 771 C C . PRO A 1 98 ? 9.156 5.258 8.016 1 97.94 98 PRO A C 1
ATOM 773 O O . PRO A 1 98 ? 10.133 5.203 7.254 1 97.94 98 PRO A O 1
ATOM 776 N N . LYS A 1 99 ? 8.828 4.203 8.812 1 98.62 99 LYS A N 1
ATOM 777 C CA . LYS A 1 99 ? 9.68 3.027 8.969 1 98.62 99 LYS A CA 1
ATOM 778 C C . LYS A 1 99 ? 8.906 1.745 8.68 1 98.62 99 LYS A C 1
ATOM 780 O O . LYS A 1 99 ? 9.492 0.663 8.602 1 98.62 99 LYS A O 1
ATOM 785 N N . GLY A 1 100 ? 7.602 1.833 8.57 1 98.81 100 GLY A N 1
ATOM 786 C CA . GLY A 1 100 ? 6.824 0.63 8.305 1 98.81 100 GLY A CA 1
ATOM 787 C C . GLY A 1 100 ? 5.328 0.849 8.414 1 98.81 100 GLY A C 1
ATOM 788 O O . GLY A 1 100 ? 4.879 1.947 8.75 1 98.81 100 GLY A O 1
ATOM 789 N N . MET A 1 101 ? 4.605 -0.112 8.133 1 98.88 101 MET A N 1
ATOM 790 C CA . MET A 1 101 ? 3.145 -0.122 8.188 1 98.88 101 MET A CA 1
ATOM 791 C C . MET A 1 101 ? 2.621 -1.506 8.555 1 98.88 101 MET A C 1
ATOM 793 O O . MET A 1 101 ? 3.16 -2.518 8.102 1 98.88 101 MET A O 1
ATOM 797 N N . SER A 1 102 ? 1.678 -1.565 9.43 1 98.94 102 SER A N 1
ATOM 798 C CA . SER A 1 102 ? 0.951 -2.775 9.797 1 98.94 102 SER A CA 1
ATOM 799 C C . SER A 1 102 ? -0.556 -2.541 9.781 1 98.94 102 SER A C 1
ATOM 801 O O . SER A 1 102 ? -1.068 -1.726 10.555 1 98.94 102 SER A O 1
ATOM 803 N N . VAL A 1 103 ? -1.242 -3.264 8.922 1 98.94 103 VAL A N 1
ATOM 804 C CA . VAL A 1 103 ? -2.676 -3.021 8.805 1 98.94 103 VAL A CA 1
ATOM 805 C C . VAL A 1 103 ? -3.418 -4.352 8.703 1 98.94 103 VAL A C 1
ATOM 807 O O . VAL A 1 103 ? -2.865 -5.344 8.227 1 98.94 103 VAL A O 1
ATOM 810 N N . ASP A 1 104 ? -4.594 -4.348 9.164 1 98.94 104 ASP A N 1
ATOM 811 C CA . ASP A 1 104 ? -5.555 -5.434 9.023 1 98.94 104 ASP A CA 1
ATOM 812 C C . ASP A 1 104 ? -6.656 -5.07 8.031 1 98.94 104 ASP A C 1
ATOM 814 O O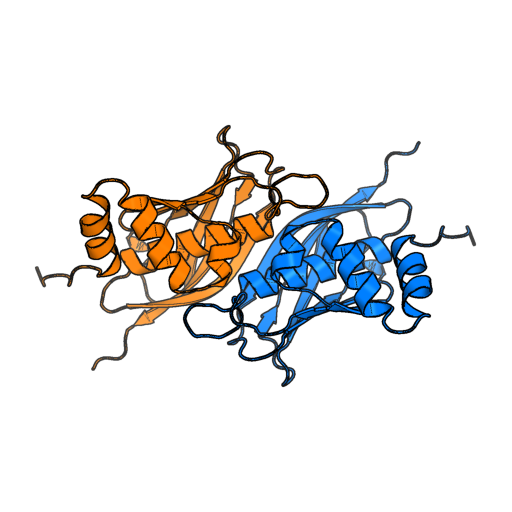 . ASP A 1 104 ? -7.145 -3.938 8.023 1 98.94 104 ASP A O 1
ATOM 818 N N . TYR A 1 105 ? -6.918 -5.988 7.164 1 98.75 105 TYR A N 1
ATOM 819 C CA . TYR A 1 105 ? -8.055 -5.871 6.258 1 98.75 105 TYR A CA 1
ATOM 820 C C . TYR A 1 105 ? -9.328 -6.406 6.906 1 98.75 105 TYR A C 1
ATOM 822 O O . TYR A 1 105 ? -9.547 -7.621 6.949 1 98.75 105 TYR A O 1
ATOM 830 N N . THR A 1 106 ? -10.227 -5.605 7.348 1 98.69 106 THR A N 1
ATOM 831 C CA . THR A 1 106 ? -11.266 -6.035 8.281 1 98.69 106 THR A CA 1
ATOM 832 C C . THR A 1 106 ? -12.578 -6.293 7.543 1 98.69 106 THR A C 1
ATOM 834 O O . THR A 1 106 ? -13.469 -6.961 8.07 1 98.69 106 THR A O 1
ATOM 837 N N . ALA A 1 107 ? -12.758 -5.688 6.363 1 98.31 107 ALA A N 1
ATOM 838 C CA . ALA A 1 107 ? -13.977 -5.867 5.586 1 98.31 107 ALA A CA 1
ATOM 839 C C . ALA A 1 107 ? -13.773 -5.441 4.133 1 98.31 107 ALA A C 1
ATOM 841 O O . ALA A 1 107 ? -12.789 -4.777 3.809 1 98.31 107 ALA A O 1
ATOM 842 N N . LYS A 1 108 ? -14.68 -5.871 3.254 1 97.38 108 LYS A N 1
ATOM 843 C CA . LYS A 1 108 ? -14.672 -5.418 1.866 1 97.38 108 LYS A CA 1
ATOM 844 C C . LYS A 1 108 ? -14.93 -3.918 1.775 1 97.38 108 LYS A C 1
ATOM 846 O O . LYS A 1 108 ? -15.711 -3.369 2.557 1 97.38 108 LYS A O 1
ATOM 851 N N . ALA A 1 109 ? -14.305 -3.295 0.849 1 97.94 109 ALA A N 1
ATOM 852 C CA . ALA A 1 109 ? -14.406 -1.849 0.665 1 97.94 109 ALA A CA 1
ATOM 853 C C . ALA A 1 109 ? -15.211 -1.511 -0.582 1 97.94 109 ALA A C 1
ATOM 855 O O . ALA A 1 109 ? -14.648 -1.155 -1.62 1 97.94 109 ALA A O 1
ATOM 856 N N . GLY A 1 110 ? -16.547 -1.469 -0.479 1 98 110 GLY A N 1
ATOM 857 C CA . GLY A 1 110 ? -17.422 -1.403 -1.633 1 98 110 GLY A CA 1
ATOM 858 C C . GLY A 1 110 ? -17.891 0.005 -1.943 1 98 110 GLY A C 1
ATOM 859 O O . GLY A 1 110 ? -18.797 0.198 -2.77 1 98 110 GLY A O 1
ATOM 860 N N . SER A 1 111 ? -17.391 1.038 -1.284 1 98.44 111 SER A N 1
ATOM 861 C CA . SER A 1 111 ? -17.812 2.42 -1.477 1 98.44 111 SER A CA 1
ATOM 862 C C . SER A 1 111 ? -16.625 3.377 -1.434 1 98.44 111 SER A C 1
ATOM 864 O O . SER A 1 111 ? -15.477 2.945 -1.473 1 98.44 111 SER A O 1
ATOM 866 N N . ASP A 1 112 ? -16.938 4.637 -1.558 1 98.81 112 ASP A N 1
ATOM 867 C CA . ASP A 1 112 ? -15.891 5.594 -1.235 1 98.81 112 ASP A CA 1
ATOM 868 C C . ASP A 1 112 ? -15.289 5.309 0.14 1 98.81 112 ASP A C 1
ATOM 870 O O . ASP A 1 112 ? -15.953 4.738 1.007 1 98.81 112 ASP A O 1
ATOM 874 N N . ILE A 1 113 ? -14.078 5.691 0.308 1 98.94 113 ILE A N 1
ATOM 875 C CA . ILE A 1 113 ? -13.352 5.344 1.527 1 98.94 113 ILE A CA 1
ATOM 876 C C . ILE A 1 113 ? -12.812 6.609 2.188 1 98.94 113 ILE A C 1
ATOM 878 O O . ILE A 1 113 ? -12.188 7.441 1.526 1 98.94 113 ILE A O 1
ATOM 882 N N . LEU A 1 114 ? -13.078 6.777 3.457 1 98.94 114 LEU A N 1
ATOM 883 C CA . LEU A 1 114 ? -12.469 7.828 4.266 1 98.94 114 LEU A CA 1
ATOM 884 C C . LEU A 1 114 ? -11.266 7.297 5.039 1 98.94 114 LEU A C 1
ATOM 886 O O . LEU A 1 114 ? -11.414 6.438 5.91 1 98.94 114 LEU A O 1
ATOM 890 N N . CYS A 1 115 ? -10.109 7.766 4.723 1 98.94 115 CYS A N 1
ATOM 891 C CA . CYS A 1 115 ? -8.867 7.402 5.391 1 98.94 115 CYS A CA 1
ATOM 892 C C . CYS A 1 115 ? -8.516 8.406 6.48 1 98.94 115 CYS A C 1
ATOM 894 O O . CYS A 1 115 ? -8.453 9.609 6.223 1 98.94 115 CYS A O 1
ATOM 896 N N . VAL A 1 116 ? -8.219 7.891 7.668 1 98.94 116 VAL A N 1
ATOM 897 C CA . VAL A 1 116 ? -7.965 8.773 8.805 1 98.94 116 VAL A CA 1
ATOM 898 C C . VAL A 1 116 ? -6.629 8.414 9.445 1 98.94 116 VAL A C 1
ATOM 900 O O . VAL A 1 116 ? -6.328 7.234 9.648 1 98.94 116 VAL A O 1
ATOM 903 N N . ALA A 1 117 ? -5.855 9.359 9.711 1 98.94 117 ALA A N 1
ATOM 904 C CA . ALA A 1 117 ? -4.641 9.258 10.516 1 98.94 117 ALA A CA 1
ATOM 905 C C . ALA A 1 117 ? -4.703 10.18 11.727 1 98.94 117 ALA A C 1
ATOM 907 O O . ALA A 1 117 ? -5.07 11.352 11.602 1 98.94 117 ALA A O 1
ATOM 908 N N . GLU A 1 118 ? -4.281 9.641 12.852 1 98.88 118 GLU A N 1
ATOM 909 C CA . GLU A 1 118 ? -4.414 10.445 14.07 1 98.88 118 GLU A CA 1
ATOM 910 C C . GLU A 1 118 ? -3.387 10.031 15.117 1 98.88 118 GLU A C 1
ATOM 912 O O . GLU A 1 118 ? -3.049 8.852 15.234 1 98.88 118 GLU A O 1
ATOM 917 N N . VAL A 1 119 ? -2.922 11.016 15.875 1 98.62 119 VAL A N 1
ATOM 918 C CA . VAL A 1 119 ? -2.068 10.766 17.031 1 98.62 119 VAL A CA 1
ATOM 919 C C . VAL A 1 119 ? -2.504 11.656 18.188 1 98.62 119 VAL A C 1
ATOM 921 O O . VAL A 1 119 ? -3.27 12.602 18 1 98.62 119 VAL A O 1
ATOM 924 N N . LYS A 1 120 ? -2.078 11.305 19.344 1 98.31 120 LYS A N 1
ATOM 925 C CA . LYS A 1 120 ? -2.209 12.188 20.5 1 98.31 120 LYS A CA 1
ATOM 926 C C . LYS A 1 120 ? -1.016 13.133 20.609 1 98.31 120 LYS A C 1
ATOM 928 O O . LYS A 1 120 ? 0.111 12.758 20.281 1 98.31 120 LYS A O 1
ATOM 933 N N . PRO A 1 121 ? -1.265 14.32 21.109 1 97 121 PRO A N 1
ATOM 934 C CA . PRO A 1 121 ? -0.188 15.305 21.203 1 97 121 PRO A CA 1
ATOM 935 C C . PRO A 1 121 ? 1.034 14.781 21.953 1 97 121 PRO A C 1
ATOM 937 O O . PRO A 1 121 ? 2.17 15.109 21.594 1 97 121 PRO A O 1
ATOM 940 N N . GLU A 1 122 ? 0.833 13.938 22.938 1 97.31 122 GLU A N 1
ATOM 941 C CA . GLU A 1 122 ? 1.918 13.477 23.797 1 97.31 122 GLU A CA 1
ATOM 942 C C . GLU A 1 122 ? 2.791 12.445 23.078 1 97.31 122 GLU A C 1
ATOM 944 O O . GLU A 1 122 ? 3.867 12.094 23.562 1 97.31 122 GLU A O 1
ATOM 949 N N . GLN A 1 123 ? 2.4 12.008 21.922 1 98.25 123 GLN A N 1
ATOM 950 C CA . GLN A 1 123 ? 3.135 10.969 21.203 1 98.25 123 GLN A CA 1
ATOM 951 C C . GLN A 1 123 ? 4.352 11.547 20.484 1 98.25 123 GLN A C 1
ATOM 953 O O . GLN A 1 123 ? 5.246 10.805 20.078 1 98.25 123 GLN A O 1
ATOM 958 N N . TRP A 1 124 ? 4.387 12.805 20.344 1 97.94 124 TRP A N 1
ATOM 959 C CA . TRP A 1 124 ? 5.508 13.438 19.672 1 97.94 124 TRP A CA 1
ATOM 960 C C . TRP A 1 124 ? 6.742 13.469 20.562 1 97.94 124 TRP A C 1
ATOM 962 O O . TRP A 1 124 ? 7.062 14.492 21.156 1 97.94 124 TRP A O 1
ATOM 972 N N . GLN A 1 125 ? 7.414 12.391 20.609 1 97.62 125 GLN A N 1
ATOM 973 C CA . GLN A 1 125 ? 8.664 12.219 21.344 1 97.62 125 GLN A CA 1
ATOM 974 C C . GLN A 1 125 ? 9.695 11.469 20.5 1 97.62 125 GLN A C 1
ATOM 976 O O . GLN A 1 125 ? 9.336 10.727 19.578 1 97.62 125 GLN A O 1
ATOM 981 N N . VAL A 1 126 ? 10.953 11.703 20.812 1 98.25 126 VAL A N 1
ATOM 982 C CA . VAL A 1 126 ? 12.031 11.023 20.109 1 98.25 126 VAL A CA 1
ATOM 983 C C . VAL A 1 126 ? 11.875 9.508 20.25 1 98.25 126 VAL A C 1
ATOM 985 O O . VAL A 1 126 ? 11.586 9.008 21.344 1 98.25 126 VAL A O 1
ATOM 988 N N . GLY A 1 127 ? 12.023 8.734 19.125 1 98.38 127 GLY A N 1
ATOM 989 C CA . GLY A 1 127 ? 11.852 7.293 19.109 1 98.38 127 GLY A CA 1
ATOM 990 C C . GLY A 1 127 ? 10.766 6.828 18.172 1 98.38 127 GLY A C 1
ATOM 991 O O . GLY A 1 127 ? 10.383 7.555 17.25 1 98.38 127 GLY A O 1
ATOM 992 N N . ASP A 1 128 ? 10.383 5.633 18.297 1 98.56 128 ASP A N 1
ATOM 993 C CA . ASP A 1 128 ? 9.32 5.062 17.484 1 98.56 128 ASP A CA 1
ATOM 994 C C . ASP A 1 128 ? 7.961 5.652 17.844 1 98.56 128 ASP A C 1
ATOM 996 O O . ASP A 1 128 ? 7.645 5.809 19.031 1 98.56 128 ASP A O 1
ATOM 1000 N N . MET A 1 129 ? 7.234 6.02 16.953 1 98.69 129 MET A N 1
ATOM 1001 C CA . MET A 1 129 ? 5.859 6.477 17.125 1 98.69 129 MET A CA 1
ATOM 1002 C C . MET A 1 129 ? 4.91 5.715 16.203 1 98.69 129 MET A C 1
ATOM 1004 O O . MET A 1 129 ? 5.109 5.684 14.992 1 98.69 129 MET A O 1
ATOM 1008 N N . LEU A 1 130 ? 3.9 5.129 16.75 1 98.81 130 LEU A N 1
ATOM 1009 C CA . LEU A 1 130 ? 2.865 4.453 15.977 1 98.81 130 LEU A CA 1
ATOM 1010 C C . LEU A 1 130 ? 1.693 5.391 15.711 1 98.81 130 LEU A C 1
ATOM 1012 O O . LEU A 1 130 ? 1.04 5.859 16.641 1 98.81 130 LEU A O 1
ATOM 1016 N N . VAL A 1 131 ? 1.497 5.695 14.492 1 98.94 131 VAL A N 1
ATOM 1017 C CA . VAL A 1 131 ? 0.35 6.5 14.094 1 98.94 131 VAL A CA 1
ATOM 1018 C C . VAL A 1 131 ? -0.851 5.598 13.828 1 98.94 131 VAL A C 1
ATOM 1020 O O . VAL A 1 131 ? -0.794 4.715 12.961 1 98.94 131 VAL A O 1
ATOM 1023 N N . ASP A 1 132 ? -1.904 5.859 14.516 1 98.94 132 ASP A N 1
ATOM 1024 C CA . ASP A 1 132 ? -3.141 5.125 14.266 1 98.94 132 ASP A CA 1
ATOM 1025 C C . ASP A 1 132 ? -3.748 5.512 12.914 1 98.94 132 ASP A C 1
ATOM 1027 O O . ASP A 1 132 ? -3.924 6.695 12.625 1 98.94 132 ASP A O 1
ATOM 1031 N N . VAL A 1 133 ? -4.082 4.539 12.109 1 98.94 133 VAL A N 1
ATOM 1032 C CA . VAL A 1 133 ? -4.742 4.789 10.828 1 98.94 133 VAL A CA 1
ATOM 1033 C C . VAL A 1 133 ? -5.961 3.879 10.695 1 98.94 133 VAL A C 1
ATOM 1035 O O . VAL A 1 133 ? -5.918 2.709 11.078 1 98.94 133 VAL A O 1
ATOM 1038 N N . LYS A 1 134 ? -7.02 4.43 10.172 1 98.94 134 LYS A N 1
ATOM 1039 C CA . LYS A 1 134 ? -8.266 3.717 9.922 1 98.94 134 LYS A CA 1
ATOM 1040 C C . LYS A 1 134 ? -8.914 4.191 8.625 1 98.94 134 LYS A C 1
ATOM 1042 O O . LYS A 1 134 ? -8.883 5.379 8.305 1 98.94 134 LYS A O 1
ATOM 1047 N N . ALA A 1 135 ? -9.484 3.299 7.914 1 98.94 135 ALA A N 1
ATOM 1048 C CA . ALA A 1 135 ? -10.266 3.602 6.719 1 98.94 135 ALA A CA 1
ATOM 1049 C C . ALA A 1 135 ? -11.711 3.146 6.879 1 98.94 135 ALA A C 1
ATOM 1051 O O . ALA A 1 135 ? -11.977 2.027 7.328 1 98.94 135 ALA A O 1
ATOM 1052 N N . TYR A 1 136 ? -12.617 3.984 6.492 1 98.94 136 TYR A N 1
ATOM 1053 C CA . TYR A 1 136 ? -14.039 3.734 6.664 1 98.94 136 TYR A CA 1
ATOM 1054 C C . TYR A 1 136 ? -14.766 3.729 5.324 1 98.94 136 TYR A C 1
ATOM 1056 O O . TYR A 1 136 ? -14.477 4.555 4.453 1 98.94 136 TYR A O 1
ATOM 1064 N N . ASP A 1 137 ? -15.727 2.84 5.195 1 98.81 137 ASP A N 1
ATOM 1065 C CA . ASP A 1 137 ? -16.641 2.959 4.059 1 98.81 137 ASP A CA 1
ATOM 1066 C C . ASP A 1 137 ? -17.75 3.959 4.348 1 98.81 137 ASP A C 1
ATOM 1068 O O . ASP A 1 137 ? -17.75 4.621 5.387 1 98.81 137 ASP A O 1
ATOM 1072 N N . THR A 1 138 ? -18.672 4.105 3.43 1 98.56 138 THR A N 1
ATOM 1073 C CA . THR A 1 138 ? -19.688 5.148 3.535 1 98.56 138 THR A CA 1
ATOM 1074 C C . THR A 1 138 ? -20.688 4.809 4.633 1 98.56 138 THR A C 1
ATOM 1076 O O . THR A 1 138 ? -21.469 5.668 5.043 1 98.56 138 THR A O 1
ATOM 1079 N N . ASN A 1 139 ? -20.719 3.594 5.102 1 98.38 139 ASN A N 1
ATOM 1080 C CA . ASN A 1 139 ? -21.594 3.184 6.188 1 98.38 139 ASN A CA 1
ATOM 1081 C C . ASN A 1 139 ? -20.906 3.305 7.547 1 98.38 139 ASN A C 1
ATOM 1083 O O . ASN A 1 139 ? -21.469 2.893 8.562 1 98.38 139 ASN A O 1
ATOM 1087 N N . GLY A 1 140 ? -19.688 3.752 7.555 1 98.44 140 GLY A N 1
ATOM 1088 C CA . GLY A 1 140 ? -18.953 3.912 8.805 1 98.44 140 GLY A CA 1
ATOM 1089 C C . GLY A 1 140 ? -18.281 2.639 9.266 1 98.44 140 GLY A C 1
ATOM 1090 O O . GLY A 1 140 ? -17.797 2.557 10.398 1 98.44 140 GLY A O 1
ATOM 1091 N N . VAL A 1 141 ? -18.297 1.641 8.422 1 98.75 141 VAL A N 1
ATOM 1092 C CA . VAL A 1 141 ? -17.625 0.383 8.734 1 98.75 141 VAL A CA 1
ATOM 1093 C C . VAL A 1 141 ? -16.125 0.52 8.484 1 98.75 141 VAL A C 1
ATOM 1095 O O . VAL A 1 141 ? -15.711 1.024 7.441 1 98.75 141 VAL A O 1
ATOM 1098 N N . VAL A 1 142 ? -15.289 0.113 9.492 1 98.94 142 VAL A N 1
ATOM 1099 C CA . VAL A 1 142 ? -13.844 0.082 9.305 1 98.94 142 VAL A CA 1
ATOM 1100 C C . VAL A 1 142 ? -13.469 -1.045 8.344 1 98.94 142 VAL A C 1
ATOM 1102 O O . VAL A 1 142 ? -13.773 -2.213 8.594 1 98.94 142 VAL A O 1
ATOM 1105 N N . VAL A 1 143 ? -12.805 -0.689 7.266 1 98.94 143 VAL A N 1
ATOM 1106 C CA . VAL A 1 143 ? -12.461 -1.692 6.266 1 98.94 143 VAL A CA 1
ATOM 1107 C C . VAL A 1 143 ? -10.969 -2.01 6.344 1 98.94 143 VAL A C 1
ATOM 1109 O O . VAL A 1 143 ? -10.523 -3.074 5.902 1 98.94 143 VAL A O 1
ATOM 1112 N N . VAL A 1 144 ? -10.133 -1.116 6.805 1 98.94 144 VAL A N 1
ATOM 1113 C CA . VAL A 1 144 ? -8.711 -1.285 7.082 1 98.94 144 VAL A CA 1
ATOM 1114 C C . VAL A 1 144 ? -8.344 -0.536 8.359 1 98.94 144 VAL A C 1
ATOM 1116 O O . VAL A 1 144 ? -8.828 0.575 8.594 1 98.94 144 VAL A O 1
ATOM 1119 N N . GLN A 1 145 ? -7.477 -1.087 9.18 1 98.94 145 GLN A N 1
ATOM 1120 C CA . GLN A 1 145 ? -7 -0.386 10.367 1 98.94 145 GLN A CA 1
ATOM 1121 C C . GLN A 1 145 ? -5.617 -0.881 10.781 1 98.94 145 GLN A C 1
ATOM 1123 O O . GLN A 1 145 ? -5.25 -2.021 10.492 1 98.94 145 GLN A O 1
ATOM 1128 N N . GLY A 1 146 ? -4.938 -0.075 11.477 1 98.88 146 GLY A N 1
ATOM 1129 C CA . GLY A 1 146 ? -3.621 -0.439 11.977 1 98.88 146 GLY A CA 1
ATOM 1130 C C . GLY A 1 146 ? -2.758 0.762 12.312 1 98.88 146 GLY A C 1
ATOM 1131 O O . GLY A 1 146 ? -3.227 1.717 12.938 1 98.88 146 GLY A O 1
ATOM 1132 N N . HIS A 1 147 ? -1.446 0.625 11.906 1 98.94 147 HIS A N 1
ATOM 1133 C CA . HIS A 1 147 ? -0.504 1.678 12.266 1 98.94 147 HIS A CA 1
ATOM 1134 C C . HIS A 1 147 ? 0.527 1.895 11.164 1 98.94 147 HIS A C 1
ATOM 1136 O O . HIS A 1 147 ? 0.95 0.94 10.508 1 98.94 147 HIS A O 1
ATOM 1142 N N . ILE A 1 148 ? 0.868 3.053 11.016 1 98.94 148 ILE A N 1
ATOM 1143 C CA . ILE A 1 148 ? 2.092 3.41 10.305 1 98.94 148 ILE A CA 1
ATOM 1144 C C . ILE A 1 148 ? 3.154 3.857 11.305 1 98.94 148 ILE A C 1
ATOM 1146 O O . ILE A 1 148 ? 2.898 4.715 12.156 1 98.94 148 ILE A O 1
ATOM 1150 N N . LYS A 1 149 ? 4.289 3.258 11.281 1 98.88 149 LYS A N 1
ATOM 1151 C CA . LYS A 1 149 ? 5.375 3.51 12.219 1 98.88 149 LYS A CA 1
ATOM 1152 C C . LYS A 1 149 ? 6.281 4.633 11.727 1 98.88 149 LYS A C 1
ATOM 1154 O O . LYS A 1 149 ? 6.789 4.582 10.602 1 98.88 149 LYS A O 1
ATOM 1159 N N . LEU A 1 150 ? 6.508 5.586 12.539 1 98.75 150 LEU A N 1
ATOM 1160 C CA . LEU A 1 150 ? 7.453 6.668 12.289 1 98.75 150 LEU A CA 1
ATOM 1161 C C . LEU A 1 150 ? 8.641 6.582 13.242 1 98.75 150 LEU A C 1
ATOM 1163 O O . LEU A 1 150 ? 8.5 6.117 14.375 1 98.75 150 LEU A O 1
ATOM 1167 N N . TRP A 1 151 ? 9.742 6.969 12.797 1 98.62 151 TRP A N 1
ATOM 1168 C CA . TRP A 1 151 ? 10.883 7.312 13.641 1 98.62 151 TRP A CA 1
ATOM 1169 C C . TRP A 1 151 ? 10.984 8.82 13.836 1 98.62 151 TRP A C 1
ATOM 1171 O O . TRP A 1 151 ? 11.078 9.578 12.867 1 98.62 151 TRP A O 1
ATOM 1181 N N . ILE A 1 152 ? 10.883 9.234 15.062 1 98.56 152 ILE A N 1
ATOM 1182 C CA . ILE A 1 152 ? 10.969 10.648 15.414 1 98.56 152 ILE A CA 1
ATOM 1183 C C . ILE A 1 152 ? 12.359 10.961 15.953 1 98.56 152 ILE A C 1
ATOM 1185 O O . ILE A 1 152 ? 12.867 10.258 16.828 1 98.56 152 ILE A O 1
ATOM 1189 N N . SER A 1 153 ? 12.977 11.961 15.43 1 98.19 153 SER A N 1
ATOM 1190 C CA . SER A 1 153 ? 14.297 12.367 15.898 1 98.19 153 SER A CA 1
ATOM 1191 C C . SER A 1 153 ? 14.406 13.883 15.992 1 98.19 153 SER A C 1
ATOM 1193 O O . SER A 1 153 ? 13.562 14.602 15.453 1 98.19 153 SER A O 1
ATOM 1195 N N . GLU A 1 154 ? 15.391 14.414 16.734 1 97.25 154 GLU A N 1
ATOM 1196 C CA . GLU A 1 154 ? 15.656 15.852 16.812 1 97.25 154 GLU A CA 1
ATOM 1197 C C . GLU A 1 154 ? 16.281 16.375 15.523 1 97.25 154 GLU A C 1
ATOM 1199 O O . GLU A 1 154 ? 17.125 15.688 14.914 1 97.25 154 GLU A O 1
ATOM 1204 N N . LYS A 1 155 ? 15.852 17.531 15.18 1 93.31 155 LYS A N 1
ATOM 1205 C CA . LYS A 1 155 ? 16.531 18.172 14.055 1 93.31 155 LYS A CA 1
ATOM 1206 C C . LYS A 1 155 ? 17.953 18.594 14.438 1 93.31 155 LYS A C 1
ATOM 1208 O O . LYS A 1 155 ? 18.188 19.031 15.562 1 93.31 155 LYS A O 1
ATOM 1213 N N . PRO A 1 156 ? 18.891 18.281 13.484 1 86.69 156 PRO A N 1
ATOM 1214 C CA . PRO A 1 156 ? 20.25 18.734 13.805 1 86.69 156 PRO A CA 1
ATOM 1215 C C . PRO A 1 156 ? 20.328 20.234 14.117 1 86.69 156 PRO A C 1
ATOM 1217 O O . PRO A 1 156 ? 19.594 21.016 13.516 1 86.69 156 PRO A O 1
ATOM 1220 N N . GLN A 1 157 ? 20.781 20.703 15.234 1 76.38 157 GLN A N 1
ATOM 1221 C CA . GLN A 1 157 ? 20.984 22.094 15.617 1 76.38 157 GLN A CA 1
ATOM 1222 C C . GLN A 1 157 ? 21.844 22.828 14.578 1 76.38 157 GLN A C 1
ATOM 1224 O O . GLN A 1 157 ? 22.859 22.312 14.133 1 76.38 157 GLN A O 1
ATOM 1229 N N . LYS A 1 158 ? 21.188 23.703 13.875 1 58.78 158 LYS A N 1
ATOM 1230 C CA . LYS A 1 158 ? 22.031 24.531 13.023 1 58.78 158 LYS A CA 1
ATOM 1231 C C . LYS A 1 158 ? 23.047 25.312 13.859 1 58.78 158 LYS A C 1
ATOM 1233 O O . LYS A 1 158 ? 22.781 25.656 15.008 1 58.78 158 LYS A O 1
ATOM 1238 N N . MET B 1 1 ? -2.084 -41.938 -6.375 1 34.53 1 MET B N 1
ATOM 1239 C CA . MET B 1 1 ? -1.6 -40.594 -6.531 1 34.53 1 MET B CA 1
ATOM 1240 C C . MET B 1 1 ? -2.693 -39.688 -7.086 1 34.53 1 MET B C 1
ATOM 1242 O O . MET B 1 1 ? -3.125 -39.844 -8.227 1 34.53 1 MET B O 1
ATOM 1246 N N . THR B 1 2 ? -3.678 -39.344 -6.301 1 40 2 THR B N 1
ATOM 1247 C CA . THR B 1 2 ? -4.848 -38.625 -6.789 1 40 2 THR B CA 1
ATOM 1248 C C . THR B 1 2 ? -4.434 -37.469 -7.695 1 40 2 THR B C 1
ATOM 1250 O O . THR B 1 2 ? -3.525 -36.688 -7.359 1 40 2 THR B O 1
ATOM 1253 N N . PRO B 1 3 ? -4.711 -37.469 -8.891 1 42.78 3 PRO B N 1
ATOM 1254 C CA . PRO B 1 3 ? -4.277 -36.438 -9.867 1 42.78 3 PRO B CA 1
ATOM 1255 C C . PRO B 1 3 ? -4.484 -35.031 -9.375 1 42.78 3 PRO B C 1
ATOM 1257 O O . PRO B 1 3 ? -5.605 -34.656 -9.016 1 42.78 3 PRO B O 1
ATOM 1260 N N . THR B 1 4 ? -3.617 -34.406 -8.602 1 50.62 4 THR B N 1
ATOM 1261 C CA . THR B 1 4 ? -3.713 -33.031 -8.125 1 50.62 4 THR B CA 1
ATOM 1262 C C . THR B 1 4 ? -4.047 -32.094 -9.266 1 50.62 4 THR B C 1
ATOM 1264 O O . THR B 1 4 ? -3.359 -32.062 -10.289 1 50.62 4 THR B O 1
ATOM 1267 N N . LYS B 1 5 ? -5.418 -31.875 -9.586 1 57.72 5 LYS B N 1
ATOM 1268 C CA . LYS B 1 5 ? -5.824 -30.891 -10.586 1 57.72 5 LYS B CA 1
ATOM 1269 C C . LYS B 1 5 ? -4.816 -29.75 -10.68 1 57.72 5 LYS B C 1
ATOM 1271 O O . LYS B 1 5 ? -4.398 -29.203 -9.656 1 57.72 5 LYS B O 1
ATOM 1276 N N . PRO B 1 6 ? -4.328 -29.688 -11.914 1 70.06 6 PRO B N 1
ATOM 1277 C CA . PRO B 1 6 ? -3.297 -28.672 -12.094 1 70.06 6 PRO B CA 1
ATOM 1278 C C . PRO B 1 6 ? -3.773 -27.281 -11.703 1 70.06 6 PRO B C 1
ATOM 1280 O O . PRO B 1 6 ? -4.957 -26.953 -11.852 1 70.06 6 PRO B O 1
ATOM 1283 N N . ASN B 1 7 ? -3.037 -26.578 -10.961 1 87.5 7 ASN B N 1
ATOM 1284 C CA . ASN B 1 7 ? -3.252 -25.172 -10.656 1 87.5 7 ASN B CA 1
ATOM 1285 C C . ASN B 1 7 ? -3.398 -24.328 -11.93 1 87.5 7 ASN B C 1
ATOM 1287 O O . ASN B 1 7 ? -2.504 -24.328 -12.773 1 87.5 7 ASN B O 1
ATOM 1291 N N . LYS B 1 8 ? -4.633 -23.828 -12.25 1 90.06 8 LYS B N 1
ATOM 1292 C CA . LYS B 1 8 ? -4.992 -23.141 -13.484 1 90.06 8 LYS B CA 1
ATOM 1293 C C . LYS B 1 8 ? -4.023 -21.984 -13.766 1 90.06 8 LYS B C 1
ATOM 1295 O O . LYS B 1 8 ? -3.615 -21.797 -14.914 1 90.06 8 LYS B O 1
ATOM 1300 N N . VAL B 1 9 ? -3.643 -21.281 -12.781 1 93.5 9 VAL B N 1
ATOM 1301 C CA . VAL B 1 9 ? -2.762 -20.125 -12.961 1 93.5 9 VAL B CA 1
ATOM 1302 C C . VAL B 1 9 ? -1.376 -20.609 -13.391 1 93.5 9 VAL B C 1
ATOM 1304 O O . VAL B 1 9 ? -0.768 -20.016 -14.289 1 93.5 9 VAL B O 1
ATOM 1307 N N . MET B 1 10 ? -0.876 -21.656 -12.797 1 94.44 10 MET B N 1
ATOM 1308 C CA . MET B 1 10 ? 0.435 -22.188 -13.156 1 94.44 10 MET B CA 1
ATOM 1309 C C . MET B 1 10 ? 0.434 -22.734 -14.578 1 94.44 10 MET B C 1
ATOM 1311 O O . MET B 1 10 ? 1.39 -22.516 -15.328 1 94.44 10 MET B O 1
ATOM 1315 N N . SER B 1 11 ? -0.662 -23.406 -14.891 1 94.25 11 SER B N 1
ATOM 1316 C CA . SER B 1 11 ? -0.791 -23.938 -16.25 1 94.25 11 SER B CA 1
ATOM 1317 C C . SER B 1 11 ? -0.823 -22.812 -17.281 1 94.25 11 SER B C 1
ATOM 1319 O O . SER B 1 11 ? -0.157 -22.891 -18.312 1 94.25 11 SER B O 1
ATOM 1321 N N . LEU B 1 12 ? -1.644 -21.812 -16.984 1 93.44 12 LEU B N 1
ATOM 1322 C CA . LEU B 1 12 ? -1.722 -20.656 -17.859 1 93.44 12 LEU B CA 1
ATOM 1323 C C . LEU B 1 12 ? -0.355 -20 -18.016 1 93.44 12 LEU B C 1
ATOM 1325 O O . LEU B 1 12 ? 0.043 -19.641 -19.125 1 93.44 12 LEU B O 1
ATOM 1329 N N . TYR B 1 13 ? 0.381 -19.797 -16.969 1 95.56 13 TYR B N 1
ATOM 1330 C CA . TYR B 1 13 ? 1.712 -19.203 -16.984 1 95.56 13 TYR B CA 1
ATOM 1331 C C . TYR B 1 13 ? 2.65 -19.969 -17.891 1 95.56 13 TYR B C 1
ATOM 1333 O O . TYR B 1 13 ? 3.326 -19.391 -18.75 1 95.56 13 TYR B O 1
ATOM 1341 N N . LYS B 1 14 ? 2.697 -21.297 -17.75 1 94.81 14 LYS B N 1
ATOM 1342 C CA . LYS B 1 14 ? 3.574 -22.156 -18.547 1 94.81 14 LYS B CA 1
ATOM 1343 C C . LYS B 1 14 ? 3.211 -22.078 -20.016 1 94.81 14 LYS B C 1
ATOM 1345 O O . LYS B 1 14 ? 4.094 -22 -20.875 1 94.81 14 LYS B O 1
ATOM 1350 N N . LYS B 1 15 ? 1.956 -22.109 -20.234 1 94.56 15 LYS B N 1
ATOM 1351 C CA . LYS B 1 15 ? 1.481 -22.062 -21.609 1 94.56 15 LYS B CA 1
ATOM 1352 C C . LYS B 1 15 ? 1.848 -20.734 -22.281 1 94.56 15 LYS B C 1
ATOM 1354 O O . LYS B 1 15 ? 2.389 -20.734 -23.391 1 94.56 15 LYS B O 1
ATOM 1359 N N . VAL B 1 16 ? 1.529 -19.672 -21.672 1 94.5 16 VAL B N 1
ATOM 1360 C CA . VAL B 1 16 ? 1.701 -18.328 -22.219 1 94.5 16 VAL B CA 1
ATOM 1361 C C . VAL B 1 16 ? 3.189 -18.016 -22.359 1 94.5 16 VAL B C 1
ATOM 1363 O O . VAL B 1 16 ? 3.615 -17.406 -23.344 1 94.5 16 VAL B O 1
ATOM 1366 N N . THR B 1 17 ? 3.986 -18.422 -21.391 1 93.94 17 THR B N 1
ATOM 1367 C CA . THR B 1 17 ? 5.395 -18.031 -21.375 1 93.94 17 THR B CA 1
ATOM 1368 C C . THR B 1 17 ? 6.207 -18.891 -22.344 1 93.94 17 THR B C 1
ATOM 1370 O O . THR B 1 17 ? 7.398 -18.641 -22.531 1 93.94 17 THR B O 1
ATOM 1373 N N . ALA B 1 18 ? 5.594 -19.906 -22.891 1 93.19 18 ALA B N 1
ATOM 1374 C CA . ALA B 1 18 ? 6.227 -20.672 -23.969 1 93.19 18 ALA B CA 1
ATOM 1375 C C . ALA B 1 18 ? 6.402 -19.828 -25.219 1 93.19 18 ALA B C 1
ATOM 1377 O O . ALA B 1 18 ? 7.188 -20.172 -26.109 1 93.19 18 ALA B O 1
ATOM 1378 N N . TYR B 1 19 ? 5.699 -18.812 -25.422 1 94.44 19 TYR B N 1
ATOM 1379 C CA . TYR B 1 19 ? 5.746 -17.938 -26.578 1 94.44 19 TYR B CA 1
ATOM 1380 C C . TYR B 1 19 ? 6.633 -16.719 -26.312 1 94.44 19 TYR B C 1
ATOM 1382 O O . TYR B 1 19 ? 6.875 -16.359 -25.156 1 94.44 19 TYR B O 1
ATOM 1390 N N . PRO B 1 20 ? 7.137 -16.094 -27.422 1 94.25 20 PRO B N 1
ATOM 1391 C CA . PRO B 1 20 ? 7.879 -14.844 -27.25 1 94.25 20 PRO B CA 1
ATOM 1392 C C . PRO B 1 20 ? 7.055 -13.758 -26.562 1 94.25 20 PRO B C 1
ATOM 1394 O O . PRO B 1 20 ? 5.848 -13.648 -26.812 1 94.25 20 PRO B O 1
ATOM 1397 N N . PHE B 1 21 ? 7.578 -13.078 -25.656 1 94.25 21 PHE B N 1
ATOM 1398 C CA . PHE B 1 21 ? 6.961 -12 -24.891 1 94.25 21 PHE B CA 1
ATOM 1399 C C . PHE B 1 21 ? 5.902 -12.547 -23.953 1 94.25 21 PHE B C 1
ATOM 1401 O O . PHE B 1 21 ? 5.012 -11.812 -23.516 1 94.25 21 PHE B O 1
ATOM 1408 N N . GLY B 1 22 ? 5.887 -13.836 -23.719 1 94.81 22 GLY B N 1
ATOM 1409 C CA . GLY B 1 22 ? 4.883 -14.5 -22.906 1 94.81 22 GLY B CA 1
ATOM 1410 C C . GLY B 1 22 ? 4.773 -13.938 -21.5 1 94.81 22 GLY B C 1
ATOM 1411 O O . GLY B 1 22 ? 3.672 -13.789 -20.969 1 94.81 22 GLY B O 1
ATOM 1412 N N . LYS B 1 23 ? 5.867 -13.648 -20.891 1 94 23 LYS B N 1
ATOM 1413 C CA . LYS B 1 23 ? 5.852 -13.094 -19.531 1 94 23 LYS B CA 1
ATOM 1414 C C . LYS B 1 23 ? 5.168 -11.727 -19.5 1 94 23 LYS B C 1
ATOM 1416 O O . LYS B 1 23 ? 4.457 -11.406 -18.562 1 94 23 LYS B O 1
ATOM 1421 N N . GLN B 1 24 ? 5.379 -10.898 -20.547 1 94.62 24 GLN B N 1
ATOM 1422 C CA . GLN B 1 24 ? 4.699 -9.617 -20.672 1 94.62 24 GLN B CA 1
ATOM 1423 C C . GLN B 1 24 ? 3.189 -9.797 -20.781 1 94.62 24 GLN B C 1
ATOM 1425 O O . GLN B 1 24 ? 2.42 -9.086 -20.141 1 94.62 24 GLN B O 1
ATOM 1430 N N . ILE B 1 25 ? 2.816 -10.727 -21.594 1 94.5 25 ILE B N 1
ATOM 1431 C CA . ILE B 1 25 ? 1.404 -11.008 -21.828 1 94.5 25 ILE B CA 1
ATOM 1432 C C . ILE B 1 25 ? 0.757 -11.5 -20.531 1 94.5 25 ILE B C 1
ATOM 1434 O O . ILE B 1 25 ? -0.312 -11.023 -20.141 1 94.5 25 ILE B O 1
ATOM 1438 N N . PHE B 1 26 ? 1.445 -12.453 -19.844 1 95.69 26 PHE B N 1
ATOM 1439 C CA . PHE B 1 26 ? 0.933 -12.969 -18.594 1 95.69 26 PHE B CA 1
ATOM 1440 C C . PHE B 1 26 ? 0.767 -11.844 -17.562 1 95.69 26 PHE B C 1
ATOM 1442 O O . PHE B 1 26 ? -0.263 -11.758 -16.891 1 95.69 26 PHE B O 1
ATOM 1449 N N . SER B 1 27 ? 1.699 -10.977 -17.453 1 94.94 27 SER B N 1
ATOM 1450 C CA . SER B 1 27 ? 1.665 -9.859 -16.516 1 94.94 27 SER B CA 1
ATOM 1451 C C . SER B 1 27 ? 0.479 -8.945 -16.797 1 94.94 27 SER B C 1
ATOM 1453 O O . SER B 1 27 ? -0.192 -8.492 -15.859 1 94.94 27 SER B O 1
ATOM 1455 N N . LYS B 1 28 ? 0.234 -8.672 -18.016 1 94.06 28 LYS B N 1
ATOM 1456 C CA . LYS B 1 28 ? -0.895 -7.832 -18.422 1 94.06 28 LYS B CA 1
ATOM 1457 C C . LYS B 1 28 ? -2.223 -8.492 -18.047 1 94.06 28 LYS B C 1
ATOM 1459 O O . LYS B 1 28 ? -3.158 -7.816 -17.609 1 94.06 28 LYS B O 1
ATOM 1464 N N . MET B 1 29 ? -2.316 -9.773 -18.25 1 92.44 29 MET B N 1
ATOM 1465 C CA . MET B 1 29 ? -3.531 -10.516 -17.922 1 92.44 29 MET B CA 1
ATOM 1466 C C . MET B 1 29 ? -3.838 -10.43 -16.438 1 92.44 29 MET B C 1
ATOM 1468 O O . MET B 1 29 ? -4.984 -10.203 -16.047 1 92.44 29 MET B O 1
ATOM 1472 N N . VAL B 1 30 ? -2.82 -10.609 -15.617 1 90.62 30 VAL B N 1
ATOM 1473 C CA . VAL B 1 30 ? -3 -10.539 -14.172 1 90.62 30 VAL B CA 1
ATOM 1474 C C . VAL B 1 30 ? -3.426 -9.133 -13.773 1 90.62 30 VAL B C 1
ATOM 1476 O O . VAL B 1 30 ? -4.336 -8.961 -12.953 1 90.62 30 VAL B O 1
ATOM 1479 N N . SER B 1 31 ? -2.764 -8.172 -14.297 1 89.75 31 SER B N 1
ATOM 1480 C CA . SER B 1 31 ? -3.061 -6.777 -13.969 1 89.75 31 SER B CA 1
ATOM 1481 C C . SER B 1 31 ? -4.484 -6.406 -14.375 1 89.75 31 SER B C 1
ATOM 1483 O O . SER B 1 31 ? -5.105 -5.543 -13.75 1 89.75 31 SER B O 1
ATOM 1485 N N . ARG B 1 32 ? -4.977 -7.066 -15.359 1 90.69 32 ARG B N 1
ATOM 1486 C CA . ARG B 1 32 ? -6.32 -6.766 -15.852 1 90.69 32 ARG B CA 1
ATOM 1487 C C . ARG B 1 32 ? -7.383 -7.281 -14.883 1 90.69 32 ARG B C 1
ATOM 1489 O O . ARG B 1 32 ? -8.531 -6.836 -14.922 1 90.69 32 ARG B O 1
ATOM 1496 N N . MET B 1 33 ? -6.969 -8.219 -14.086 1 88.88 33 MET B N 1
ATOM 1497 C CA . MET B 1 33 ? -7.93 -8.75 -13.125 1 88.88 33 MET B CA 1
ATOM 1498 C C . MET B 1 33 ? -8.227 -7.73 -12.031 1 88.88 33 MET B C 1
ATOM 1500 O O . MET B 1 33 ? -9.359 -7.633 -11.562 1 88.88 33 MET B O 1
ATOM 1504 N N . ALA B 1 34 ? -7.301 -6.945 -11.648 1 93.94 34 ALA B N 1
ATOM 1505 C CA . ALA B 1 34 ? -7.426 -5.867 -10.672 1 93.94 34 ALA B CA 1
ATOM 1506 C C . ALA B 1 34 ? -6.812 -4.574 -11.203 1 93.94 34 ALA B C 1
ATOM 1508 O O . ALA B 1 34 ? -5.59 -4.406 -11.18 1 93.94 34 ALA B O 1
ATOM 1509 N N . PRO B 1 35 ? -7.625 -3.65 -11.602 1 96.94 35 PRO B N 1
ATOM 1510 C CA . PRO B 1 35 ? -7.176 -2.443 -12.297 1 96.94 35 PRO B CA 1
ATOM 1511 C C . PRO B 1 35 ? -6.086 -1.695 -11.531 1 96.94 35 PRO B C 1
ATOM 1513 O O . PRO B 1 35 ? -5.184 -1.117 -12.141 1 96.94 35 PRO B O 1
ATOM 1516 N N . TYR B 1 36 ? -6.164 -1.678 -10.227 1 98.25 36 TYR B N 1
ATOM 1517 C CA . TYR B 1 36 ? -5.207 -0.865 -9.484 1 98.25 36 TYR B CA 1
ATOM 1518 C C . TYR B 1 36 ? -3.787 -1.371 -9.695 1 98.25 36 TYR B C 1
ATOM 1520 O O . TYR B 1 36 ? -2.828 -0.598 -9.617 1 98.25 36 TYR B O 1
ATOM 1528 N N . PHE B 1 37 ? -3.59 -2.715 -9.914 1 97.75 37 PHE B N 1
ATOM 1529 C CA . PHE B 1 37 ? -2.268 -3.254 -10.203 1 97.75 37 PHE B CA 1
ATOM 1530 C C . PHE B 1 37 ? -1.618 -2.504 -11.359 1 97.75 37 PHE B C 1
ATOM 1532 O O . PHE B 1 37 ? -0.403 -2.299 -11.375 1 97.75 37 PHE B O 1
ATOM 1539 N N . GLY B 1 38 ? -2.406 -2.043 -12.234 1 96.88 38 GLY B N 1
ATOM 1540 C CA . GLY B 1 38 ? -1.898 -1.413 -13.445 1 96.88 38 GLY B CA 1
ATOM 1541 C C . GLY B 1 38 ? -1.16 -0.115 -13.18 1 96.88 38 GLY B C 1
ATOM 1542 O O . GLY B 1 38 ? -0.376 0.342 -14.008 1 96.88 38 GLY B O 1
ATOM 1543 N N . THR B 1 39 ? -1.321 0.492 -12.023 1 97.25 39 THR B N 1
ATOM 1544 C CA . THR B 1 39 ? -0.741 1.793 -11.711 1 97.25 39 THR B CA 1
ATOM 1545 C C . THR B 1 39 ? 0.775 1.69 -11.578 1 97.25 39 THR B C 1
ATOM 1547 O O . THR B 1 39 ? 1.48 2.699 -11.648 1 97.25 39 THR B O 1
ATOM 1550 N N . VAL B 1 40 ? 1.268 0.459 -11.367 1 97.5 40 VAL B N 1
ATOM 1551 C CA . VAL B 1 40 ? 2.709 0.327 -11.195 1 97.5 40 VAL B CA 1
ATOM 1552 C C . VAL B 1 40 ? 3.309 -0.413 -12.383 1 97.5 40 VAL B C 1
ATOM 1554 O O . VAL B 1 40 ? 4.48 -0.794 -12.367 1 97.5 40 VAL B O 1
ATOM 1557 N N . HIS B 1 41 ? 2.506 -0.696 -13.375 1 95.75 41 HIS B N 1
ATOM 1558 C CA . HIS B 1 41 ? 2.945 -1.396 -14.578 1 95.75 41 HIS B CA 1
ATOM 1559 C C . HIS B 1 41 ? 3.789 -2.617 -14.227 1 95.75 41 HIS B C 1
ATOM 1561 O O . HIS B 1 41 ? 4.941 -2.723 -14.648 1 95.75 41 HIS B O 1
ATOM 1567 N N . PRO B 1 42 ? 3.209 -3.562 -13.531 1 97.06 42 PRO B N 1
ATOM 1568 C CA . PRO B 1 42 ? 3.969 -4.695 -13 1 97.06 42 PRO B CA 1
ATOM 1569 C C . PRO B 1 42 ? 4.336 -5.715 -14.078 1 97.06 42 PRO B C 1
ATOM 1571 O O . PRO B 1 42 ? 3.627 -5.848 -15.078 1 97.06 42 PRO B O 1
ATOM 1574 N N . TYR B 1 43 ? 5.496 -6.355 -13.883 1 97.81 43 TYR B N 1
ATOM 1575 C CA . TYR B 1 43 ? 6.012 -7.41 -14.742 1 97.81 43 TYR B CA 1
ATOM 1576 C C . TYR B 1 43 ? 6.367 -8.656 -13.938 1 97.81 43 TYR B C 1
ATOM 1578 O O . TYR B 1 43 ? 7.348 -8.656 -13.188 1 97.81 43 TYR B O 1
ATOM 1586 N N . ILE B 1 44 ? 5.512 -9.703 -14.07 1 98.25 44 ILE B N 1
ATOM 1587 C CA . ILE B 1 44 ? 5.848 -10.977 -13.438 1 98.25 44 ILE B CA 1
ATOM 1588 C C . ILE B 1 44 ? 7.035 -11.609 -14.156 1 98.25 44 ILE B C 1
ATOM 1590 O O . ILE B 1 44 ? 6.871 -12.227 -15.211 1 98.25 44 ILE B O 1
ATOM 1594 N N . SER B 1 45 ? 8.188 -11.547 -13.586 1 97.94 45 SER B N 1
ATOM 1595 C CA . SER B 1 45 ? 9.414 -11.992 -14.227 1 97.94 45 SER B CA 1
ATOM 1596 C C . SER B 1 45 ? 9.664 -13.477 -14 1 97.94 45 SER B C 1
ATOM 1598 O O . SER B 1 45 ? 10.383 -14.125 -14.758 1 97.94 45 SER B O 1
ATOM 1600 N N . ASP B 1 46 ? 9.117 -13.984 -12.891 1 98.31 46 ASP B N 1
ATOM 1601 C CA . ASP B 1 46 ? 9.266 -15.406 -12.57 1 98.31 46 ASP B CA 1
ATOM 1602 C C . ASP B 1 46 ? 8.109 -15.891 -11.688 1 98.31 46 ASP B C 1
ATOM 1604 O O . ASP B 1 46 ? 7.688 -15.188 -10.773 1 98.31 46 ASP B O 1
ATOM 1608 N N . LEU B 1 47 ? 7.617 -17.078 -12.055 1 98.31 47 LEU B N 1
ATOM 1609 C CA . LEU B 1 47 ? 6.582 -17.75 -11.273 1 98.31 47 LEU B CA 1
ATOM 1610 C C . LEU B 1 47 ? 6.883 -19.234 -11.125 1 98.31 47 LEU B C 1
ATOM 1612 O O . LEU B 1 47 ? 7.031 -19.938 -12.125 1 98.31 47 LEU B O 1
ATOM 1616 N N . ARG B 1 48 ? 7.047 -19.688 -9.938 1 97.69 48 ARG B N 1
ATOM 1617 C CA . ARG B 1 48 ? 7.168 -21.078 -9.531 1 97.69 48 ARG B CA 1
ATOM 1618 C C . ARG B 1 48 ? 6.203 -21.422 -8.398 1 97.69 48 ARG B C 1
ATOM 1620 O O . ARG B 1 48 ? 5.707 -20.516 -7.715 1 97.69 48 ARG B O 1
ATOM 1627 N N . VAL B 1 49 ? 5.957 -22.688 -8.289 1 97.56 49 VAL B N 1
ATOM 1628 C CA . VAL B 1 49 ? 5.137 -23.078 -7.141 1 97.56 49 VAL B CA 1
ATOM 1629 C C . VAL B 1 49 ? 5.758 -22.531 -5.855 1 97.56 49 VAL B C 1
ATOM 1631 O O . VAL B 1 49 ? 6.941 -22.766 -5.59 1 97.56 49 VAL B O 1
ATOM 1634 N N . ASN B 1 50 ? 5.012 -21.703 -5.133 1 98.62 50 ASN B N 1
ATOM 1635 C CA . ASN B 1 50 ? 5.336 -21.172 -3.814 1 98.62 50 ASN B CA 1
ATOM 1636 C C . ASN B 1 50 ? 6.297 -19.984 -3.912 1 98.62 50 ASN B C 1
ATOM 1638 O O . ASN B 1 50 ? 6.906 -19.594 -2.916 1 98.62 50 ASN B O 1
ATOM 1642 N N . ARG B 1 51 ? 6.449 -19.453 -5.105 1 98.81 51 ARG B N 1
ATOM 1643 C CA . ARG B 1 51 ? 7.301 -18.281 -5.242 1 98.81 51 ARG B CA 1
ATOM 1644 C C . ARG B 1 51 ? 6.918 -17.469 -6.48 1 98.81 51 ARG B C 1
ATOM 1646 O O . ARG B 1 51 ? 6.664 -18.031 -7.543 1 98.81 51 ARG B O 1
ATOM 1653 N N . CYS B 1 52 ? 6.934 -16.188 -6.367 1 98.81 52 CYS B N 1
ATOM 1654 C CA . CYS B 1 52 ? 6.652 -15.289 -7.48 1 98.81 52 CYS B CA 1
ATOM 1655 C C . CYS B 1 52 ? 7.512 -14.039 -7.402 1 98.81 52 CYS B C 1
ATOM 1657 O O . CYS B 1 52 ? 7.727 -13.492 -6.32 1 98.81 52 CYS B O 1
ATOM 1659 N N . GLU B 1 53 ? 8.016 -13.586 -8.5 1 98.94 53 GLU B N 1
ATOM 1660 C CA . GLU B 1 53 ? 8.781 -12.352 -8.648 1 98.94 53 GLU B CA 1
ATOM 1661 C C . GLU B 1 53 ? 8.078 -11.367 -9.578 1 98.94 53 GLU B C 1
ATOM 1663 O O . GLU B 1 53 ? 7.699 -11.719 -10.695 1 98.94 53 GLU B O 1
ATOM 1668 N N . CYS B 1 54 ? 7.887 -10.211 -9.117 1 98.81 54 CYS B N 1
ATOM 1669 C CA . CYS B 1 54 ? 7.23 -9.141 -9.859 1 98.81 54 CYS B CA 1
ATOM 1670 C C . CYS B 1 54 ? 8.117 -7.902 -9.938 1 98.81 54 CYS B C 1
ATOM 1672 O O . CYS B 1 54 ? 8.484 -7.332 -8.906 1 98.81 54 CYS B O 1
ATOM 1674 N N . LEU B 1 55 ? 8.477 -7.473 -11.109 1 98.81 55 LEU B N 1
ATOM 1675 C CA . LEU B 1 55 ? 9.32 -6.305 -11.32 1 98.81 55 LEU B CA 1
ATOM 1676 C C . LEU B 1 55 ? 8.477 -5.051 -11.523 1 98.81 55 LEU B C 1
ATOM 1678 O O . LEU B 1 55 ? 7.496 -5.074 -12.273 1 98.81 55 LEU B O 1
ATOM 1682 N N . ILE B 1 56 ? 8.867 -4.02 -10.82 1 98.12 56 ILE B N 1
ATOM 1683 C CA . ILE B 1 56 ? 8.289 -2.693 -11.016 1 98.12 56 ILE B CA 1
ATOM 1684 C C . ILE B 1 56 ? 9.375 -1.719 -11.469 1 98.12 56 ILE B C 1
ATOM 1686 O O . ILE B 1 56 ? 10.438 -1.633 -10.852 1 98.12 56 ILE B O 1
ATOM 1690 N N . LYS B 1 57 ? 9.086 -1.014 -12.484 1 97.62 57 LYS B N 1
ATOM 1691 C CA . LYS B 1 57 ? 10.047 -0.05 -13.008 1 97.62 57 LYS B CA 1
ATOM 1692 C C . LYS B 1 57 ? 9.906 1.3 -12.312 1 97.62 57 LYS B C 1
ATOM 1694 O O . LYS B 1 57 ? 8.797 1.759 -12.055 1 97.62 57 LYS B O 1
ATOM 1699 N N . LYS B 1 58 ? 11.039 1.879 -12 1 98.19 58 LYS B N 1
ATOM 1700 C CA . LYS B 1 58 ? 11.016 3.248 -11.5 1 98.19 58 LYS B CA 1
ATOM 1701 C C . LYS B 1 58 ? 10.672 4.238 -12.602 1 98.19 58 LYS B C 1
ATOM 1703 O O . LYS B 1 58 ? 11.422 4.387 -13.57 1 98.19 58 LYS B O 1
ATOM 1708 N N . ARG B 1 59 ? 9.625 4.848 -12.508 1 97.88 59 ARG B N 1
ATOM 1709 C CA . ARG B 1 59 ? 9.133 5.91 -13.383 1 97.88 59 ARG B CA 1
ATOM 1710 C C . ARG B 1 59 ? 8.484 7.023 -12.57 1 97.88 59 ARG B C 1
ATOM 1712 O O . ARG B 1 59 ? 8.148 6.836 -11.398 1 97.88 59 ARG B O 1
ATOM 1719 N N . LYS B 1 60 ? 8.312 8.133 -13.148 1 97 60 LYS B N 1
ATOM 1720 C CA . LYS B 1 60 ? 7.816 9.312 -12.445 1 97 60 LYS B CA 1
ATOM 1721 C C . LYS B 1 60 ? 6.504 9.016 -11.727 1 97 60 LYS B C 1
ATOM 1723 O O . LYS B 1 60 ? 6.324 9.406 -10.57 1 97 60 LYS B O 1
ATOM 1728 N N . LYS B 1 61 ? 5.602 8.289 -12.312 1 96.62 61 LYS B N 1
ATOM 1729 C CA . LYS B 1 61 ? 4.242 8.078 -11.828 1 96.62 61 LYS B CA 1
ATOM 1730 C C . LYS B 1 61 ? 4.234 7.254 -10.547 1 96.62 61 LYS B C 1
ATOM 1732 O O . LYS B 1 61 ? 3.244 7.242 -9.812 1 96.62 61 LYS B O 1
ATOM 1737 N N . VAL B 1 62 ? 5.293 6.484 -10.25 1 98.31 62 VAL B N 1
ATOM 1738 C CA . VAL B 1 62 ? 5.301 5.629 -9.07 1 98.31 62 VAL B CA 1
ATOM 1739 C C . VAL B 1 62 ? 6.211 6.238 -8 1 98.31 62 VAL B C 1
ATOM 1741 O O . VAL B 1 62 ? 6.543 5.578 -7.012 1 98.31 62 VAL B O 1
ATOM 1744 N N . GLN B 1 63 ? 6.637 7.488 -8.156 1 98.25 63 GLN B N 1
ATOM 1745 C CA . GLN B 1 63 ? 7.637 8.109 -7.293 1 98.25 63 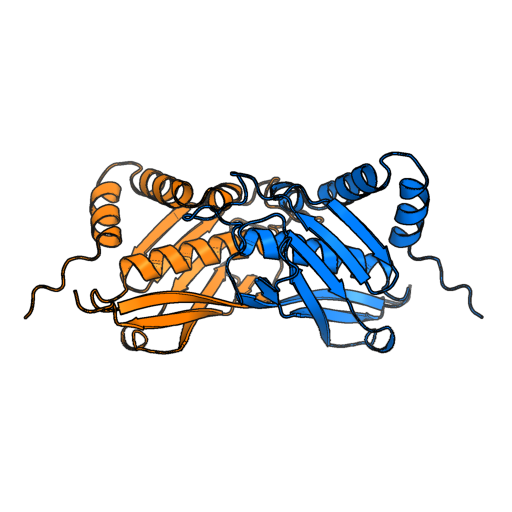GLN B CA 1
ATOM 1746 C C . GLN B 1 63 ? 6.984 8.781 -6.09 1 98.25 63 GLN B C 1
ATOM 1748 O O . GLN B 1 63 ? 5.797 9.117 -6.129 1 98.25 63 GLN B O 1
ATOM 1753 N N . ASN B 1 64 ? 7.766 8.945 -5.039 1 97.44 64 ASN B N 1
ATOM 1754 C CA . ASN B 1 64 ? 7.418 9.789 -3.898 1 97.44 64 ASN B CA 1
ATOM 1755 C C . ASN B 1 64 ? 7.957 11.211 -4.062 1 97.44 64 ASN B C 1
ATOM 1757 O O . ASN B 1 64 ? 8.336 11.609 -5.168 1 97.44 64 ASN B O 1
ATOM 1761 N N . HIS B 1 65 ? 7.969 11.984 -3.059 1 94.69 65 HIS B N 1
ATOM 1762 C CA . HIS B 1 65 ? 8.289 13.406 -3.111 1 94.69 65 HIS B CA 1
ATOM 1763 C C . HIS B 1 65 ? 9.789 13.625 -3.301 1 94.69 65 HIS B C 1
ATOM 1765 O O . HIS B 1 65 ? 10.211 14.719 -3.68 1 94.69 65 HIS B O 1
ATOM 1771 N N . ILE B 1 66 ? 10.602 12.594 -3.08 1 95.62 66 ILE B N 1
ATOM 1772 C CA . ILE B 1 66 ? 12.039 12.789 -3.238 1 95.62 66 ILE B CA 1
ATOM 1773 C C . ILE B 1 66 ? 12.516 12.094 -4.508 1 95.62 66 ILE B C 1
ATOM 1775 O O . ILE B 1 66 ? 13.719 11.93 -4.719 1 95.62 66 ILE B O 1
ATOM 1779 N N . GLY B 1 67 ? 11.656 11.484 -5.199 1 97 67 GLY B N 1
ATOM 1780 C CA . GLY B 1 67 ? 12.016 10.953 -6.504 1 97 67 GLY B CA 1
ATOM 1781 C C . GLY B 1 67 ? 12.367 9.477 -6.469 1 97 67 GLY B C 1
ATOM 1782 O O . GLY B 1 67 ? 12.867 8.93 -7.453 1 97 67 GLY B O 1
ATOM 1783 N N . THR B 1 68 ? 12.258 8.836 -5.414 1 98.25 68 THR B N 1
ATOM 1784 C CA . THR B 1 68 ? 12.406 7.387 -5.332 1 98.25 68 THR B CA 1
ATOM 1785 C C . THR B 1 68 ? 11.047 6.695 -5.48 1 98.25 68 THR B C 1
ATOM 1787 O O . THR B 1 68 ? 10.008 7.355 -5.531 1 98.25 68 THR B O 1
ATOM 1790 N N . VAL B 1 69 ? 11.062 5.371 -5.625 1 98.69 69 VAL B N 1
ATOM 1791 C CA . VAL B 1 69 ? 9.805 4.645 -5.758 1 98.69 69 VAL B CA 1
ATOM 1792 C C . VAL B 1 69 ? 9.016 4.746 -4.453 1 98.69 69 VAL B C 1
ATOM 1794 O O . VAL B 1 69 ? 9.555 4.492 -3.373 1 98.69 69 VAL B O 1
ATOM 1797 N N . HIS B 1 70 ? 7.828 5.227 -4.559 1 98.69 70 HIS B N 1
ATOM 1798 C CA . HIS B 1 70 ? 6.941 5.3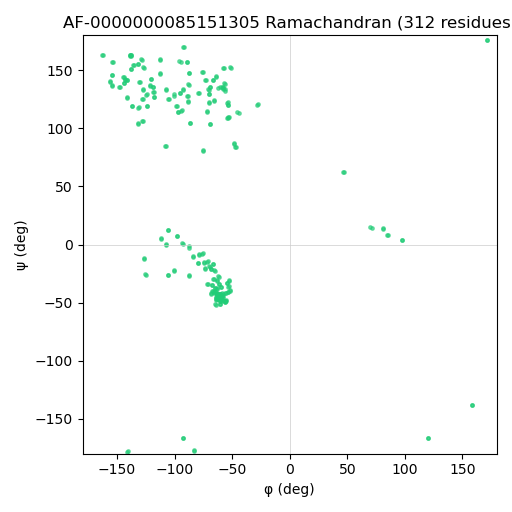32 -3.406 1 98.69 70 HIS B CA 1
ATOM 1799 C C . HIS B 1 70 ? 6.746 3.977 -2.734 1 98.69 70 HIS B C 1
ATOM 1801 O O . HIS B 1 70 ? 6.527 2.969 -3.41 1 98.69 70 HIS B O 1
ATOM 1807 N N . VAL B 1 71 ? 6.742 3.869 -1.418 1 98.62 71 VAL B N 1
ATOM 1808 C CA . VAL B 1 71 ? 6.695 2.598 -0.704 1 98.62 71 VAL B CA 1
ATOM 1809 C C . VAL B 1 71 ? 5.367 1.896 -0.989 1 98.62 71 VAL B C 1
ATOM 1811 O O . VAL B 1 71 ? 5.316 0.668 -1.089 1 98.62 71 VAL B O 1
ATOM 1814 N N . ILE B 1 72 ? 4.262 2.633 -1.097 1 98.81 72 ILE B N 1
ATOM 1815 C CA . ILE B 1 72 ? 2.963 2.023 -1.362 1 98.81 72 ILE B CA 1
ATOM 1816 C C . ILE B 1 72 ? 2.949 1.428 -2.768 1 98.81 72 ILE B C 1
ATOM 1818 O O . ILE B 1 72 ? 2.303 0.406 -3.01 1 98.81 72 ILE B O 1
ATOM 1822 N N . ALA B 1 73 ? 3.629 2.064 -3.723 1 98.88 73 ALA B N 1
ATOM 1823 C CA . ALA B 1 73 ? 3.805 1.432 -5.027 1 98.88 73 ALA B CA 1
ATOM 1824 C C . ALA B 1 73 ? 4.508 0.084 -4.895 1 98.88 73 ALA B C 1
ATOM 1826 O O . ALA B 1 73 ? 4.133 -0.887 -5.555 1 98.88 73 ALA B O 1
ATOM 1827 N N . ILE B 1 74 ? 5.5 0.016 -4.082 1 98.94 74 ILE B N 1
ATOM 1828 C CA . ILE B 1 74 ? 6.211 -1.232 -3.824 1 98.94 74 ILE B CA 1
ATOM 1829 C C . ILE B 1 74 ? 5.254 -2.25 -3.207 1 98.94 74 ILE B C 1
ATOM 1831 O O . ILE B 1 74 ? 5.227 -3.412 -3.617 1 98.94 74 ILE B O 1
ATOM 1835 N N . CYS B 1 75 ? 4.449 -1.828 -2.262 1 98.94 75 CYS B N 1
ATOM 1836 C CA . CYS B 1 75 ? 3.469 -2.713 -1.643 1 98.94 75 CYS B CA 1
ATOM 1837 C C . CYS B 1 75 ? 2.498 -3.264 -2.68 1 98.94 75 CYS B C 1
ATOM 1839 O O . CYS B 1 75 ? 2.039 -4.402 -2.566 1 98.94 75 CYS B O 1
ATOM 1841 N N . ASN B 1 76 ? 2.15 -2.438 -3.648 1 98.81 76 ASN B N 1
ATOM 1842 C CA . ASN B 1 76 ? 1.303 -2.906 -4.738 1 98.81 76 ASN B CA 1
ATOM 1843 C C . ASN B 1 76 ? 1.949 -4.066 -5.492 1 98.81 76 ASN B C 1
ATOM 1845 O O . ASN B 1 76 ? 1.302 -5.082 -5.754 1 98.81 76 ASN B O 1
ATOM 1849 N N . GLY B 1 77 ? 3.223 -3.941 -5.809 1 98.75 77 GLY B N 1
ATOM 1850 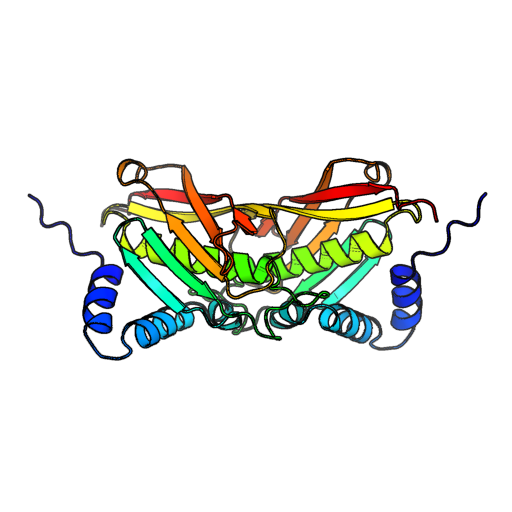C CA . GLY B 1 77 ? 3.967 -5.027 -6.426 1 98.75 77 GLY B CA 1
ATOM 1851 C C . GLY B 1 77 ? 4.031 -6.273 -5.559 1 98.75 77 GLY B C 1
ATOM 1852 O O . GLY B 1 77 ? 3.873 -7.391 -6.059 1 98.75 77 GLY B O 1
ATOM 1853 N N . LEU B 1 78 ? 4.27 -6.051 -4.258 1 98.94 78 LEU B N 1
ATOM 1854 C CA . LEU B 1 78 ? 4.336 -7.168 -3.32 1 98.94 78 LEU B CA 1
ATOM 1855 C C . LEU B 1 78 ? 2.998 -7.895 -3.244 1 98.94 78 LEU B C 1
ATOM 1857 O O . LEU B 1 78 ? 2.957 -9.125 -3.199 1 98.94 78 LEU B O 1
ATOM 1861 N N . GLU B 1 79 ? 1.928 -7.105 -3.193 1 98.56 79 GLU B N 1
ATOM 1862 C CA . GLU B 1 79 ? 0.59 -7.691 -3.18 1 98.56 79 GLU B CA 1
ATOM 1863 C C . GLU B 1 79 ? 0.333 -8.516 -4.438 1 98.56 79 GLU B C 1
ATOM 1865 O O . GLU B 1 79 ? -0.219 -9.617 -4.367 1 98.56 79 GLU B O 1
ATOM 1870 N N . MET B 1 80 ? 0.68 -7.988 -5.582 1 98.44 80 MET B N 1
ATOM 1871 C CA . MET B 1 80 ? 0.5 -8.719 -6.836 1 98.44 80 MET B CA 1
ATOM 1872 C C . MET B 1 80 ? 1.303 -10.016 -6.832 1 98.44 80 MET B C 1
ATOM 1874 O O . MET B 1 80 ? 0.787 -11.07 -7.199 1 98.44 80 MET B O 1
ATOM 1878 N N . ALA B 1 81 ? 2.6 -9.93 -6.445 1 98.75 81 ALA B N 1
ATOM 1879 C CA . ALA B 1 81 ? 3.436 -11.125 -6.355 1 98.75 81 ALA B CA 1
ATOM 1880 C C . ALA B 1 81 ? 2.803 -12.164 -5.438 1 98.75 81 ALA B C 1
ATOM 1882 O O . ALA B 1 81 ? 2.717 -13.344 -5.793 1 98.75 81 ALA B O 1
ATOM 1883 N N . MET B 1 82 ? 2.398 -11.719 -4.301 1 98.75 82 MET B N 1
ATOM 1884 C CA . MET B 1 82 ? 1.799 -12.609 -3.309 1 98.75 82 MET B CA 1
ATOM 1885 C C . MET B 1 82 ? 0.54 -13.266 -3.861 1 98.75 82 MET B C 1
ATOM 1887 O O . MET B 1 82 ? 0.382 -14.484 -3.77 1 98.75 82 MET B O 1
ATOM 1891 N N . GLY B 1 83 ? -0.368 -12.461 -4.391 1 98 83 GLY B N 1
ATOM 1892 C CA . GLY B 1 83 ? -1.6 -13.008 -4.934 1 98 83 GLY B CA 1
ATOM 1893 C C . GLY B 1 83 ? -1.363 -14.016 -6.047 1 98 83 GLY B C 1
ATOM 1894 O O . GLY B 1 83 ? -2.004 -15.062 -6.082 1 98 83 GLY B O 1
ATOM 1895 N N . THR B 1 84 ? -0.512 -13.664 -6.988 1 97.94 84 THR B N 1
ATOM 1896 C CA . THR B 1 84 ? -0.181 -14.562 -8.094 1 97.94 84 THR B CA 1
ATOM 1897 C C . THR B 1 84 ? 0.427 -15.859 -7.574 1 97.94 84 THR B C 1
ATOM 1899 O O . THR B 1 84 ? 0.041 -16.953 -8 1 97.94 84 THR B O 1
ATOM 1902 N N . MET B 1 85 ? 1.374 -15.734 -6.66 1 98.38 85 MET B N 1
ATOM 1903 C CA . MET B 1 85 ? 1.99 -16.906 -6.035 1 98.38 85 MET B CA 1
ATOM 1904 C C . MET B 1 85 ? 0.936 -17.781 -5.383 1 98.38 85 MET B C 1
ATOM 1906 O O . MET B 1 85 ? 0.939 -19 -5.57 1 98.38 85 MET B O 1
ATOM 1910 N N . ALA B 1 86 ? 0.076 -17.203 -4.598 1 98.19 86 ALA B N 1
ATOM 1911 C CA . ALA B 1 86 ? -0.945 -17.953 -3.877 1 98.19 86 ALA B CA 1
ATOM 1912 C C . ALA B 1 86 ? -1.849 -18.719 -4.844 1 98.19 86 ALA B C 1
ATOM 1914 O O . ALA B 1 86 ? -2.094 -19.906 -4.664 1 98.19 86 ALA B O 1
ATOM 1915 N N . GLU B 1 87 ? -2.318 -18.016 -5.848 1 96.69 87 GLU B N 1
ATOM 1916 C CA . GLU B 1 87 ? -3.203 -18.641 -6.828 1 96.69 87 GLU B CA 1
ATOM 1917 C C . GLU B 1 87 ? -2.508 -19.797 -7.547 1 96.69 87 GLU B C 1
ATOM 1919 O O . GLU B 1 87 ? -3.143 -20.797 -7.887 1 96.69 87 GLU B O 1
ATOM 1924 N N . ALA B 1 88 ? -1.256 -19.688 -7.762 1 97.31 88 ALA B N 1
ATOM 1925 C CA . ALA B 1 88 ? -0.5 -20.656 -8.539 1 97.31 88 ALA B CA 1
ATOM 1926 C C . ALA B 1 88 ? -0.077 -21.844 -7.676 1 97.31 88 ALA B C 1
ATOM 1928 O O . ALA B 1 88 ? 0.428 -22.844 -8.188 1 97.31 88 ALA B O 1
ATOM 1929 N N . SER B 1 89 ? -0.245 -21.734 -6.391 1 98 89 SER B N 1
ATOM 1930 C CA . SER B 1 89 ? 0.428 -22.703 -5.52 1 98 89 SER B CA 1
ATOM 1931 C C . SER B 1 89 ? -0.563 -23.406 -4.602 1 98 89 SER B C 1
ATOM 1933 O O . SER B 1 89 ? -0.268 -24.469 -4.062 1 98 89 SER B O 1
ATOM 1935 N N . ILE B 1 90 ? -1.682 -22.781 -4.281 1 97.25 90 ILE B N 1
ATOM 1936 C CA . ILE B 1 90 ? -2.596 -23.25 -3.24 1 97.25 90 ILE B CA 1
ATOM 1937 C C . ILE B 1 90 ? -3.129 -24.641 -3.598 1 97.25 90 ILE B C 1
ATOM 1939 O O . ILE B 1 90 ? -3.506 -24.891 -4.746 1 97.25 90 ILE B O 1
ATOM 1943 N N . PRO B 1 91 ? -3.15 -25.531 -2.639 1 95.94 91 PRO B N 1
ATOM 1944 C CA . PRO B 1 91 ? -3.805 -26.812 -2.875 1 95.94 91 PRO B CA 1
ATOM 1945 C C . PRO B 1 91 ? -5.273 -26.672 -3.268 1 95.94 91 PRO B C 1
ATOM 1947 O O . PRO B 1 91 ? -5.961 -25.781 -2.775 1 95.94 91 PRO B O 1
ATOM 1950 N N . ALA B 1 92 ? -5.781 -27.609 -4.008 1 94.19 92 ALA B N 1
ATOM 1951 C CA . ALA B 1 92 ? -7.082 -27.516 -4.668 1 94.19 92 ALA B CA 1
ATOM 1952 C C . ALA B 1 92 ? -8.211 -27.484 -3.643 1 94.19 92 ALA B C 1
ATOM 1954 O O . ALA B 1 92 ? -9.281 -26.938 -3.904 1 94.19 92 ALA B O 1
ATOM 1955 N N . HIS B 1 93 ? -8.008 -28.094 -2.525 1 95.38 93 HIS B N 1
ATOM 1956 C CA . HIS B 1 93 ? -9.078 -28.203 -1.541 1 95.38 93 HIS B CA 1
ATOM 1957 C C . HIS B 1 93 ? -9.102 -27 -0.608 1 95.38 93 HIS B C 1
ATOM 1959 O O . HIS B 1 93 ? -9.938 -26.922 0.299 1 95.38 93 HIS B O 1
ATOM 1965 N N . LEU B 1 94 ? -8.195 -26.062 -0.758 1 97.19 94 LEU B N 1
ATOM 1966 C CA . LEU B 1 94 ? -8.078 -24.906 0.119 1 97.19 94 LEU B CA 1
ATOM 1967 C C . LEU B 1 94 ? -8.422 -23.625 -0.629 1 97.19 94 LEU B C 1
ATOM 1969 O O . LEU B 1 94 ? -8.406 -23.594 -1.861 1 97.19 94 LEU B O 1
ATOM 1973 N N . ARG B 1 95 ? -8.766 -22.594 0.114 1 97.19 95 ARG B N 1
ATOM 1974 C CA . ARG B 1 95 ? -8.914 -21.234 -0.371 1 97.19 95 ARG B CA 1
ATOM 1975 C C . ARG B 1 95 ? -8.18 -20.25 0.535 1 97.19 95 ARG B C 1
ATOM 1977 O O . ARG B 1 95 ? -7.836 -20.578 1.67 1 97.19 95 ARG B O 1
ATOM 1984 N N . TRP B 1 96 ? -7.84 -19.172 -0.012 1 97.38 96 TRP B N 1
ATOM 1985 C CA . TRP B 1 96 ? -7.105 -18.172 0.752 1 97.38 96 TRP B CA 1
ATOM 1986 C C . TRP B 1 96 ? -7.797 -16.812 0.68 1 97.38 96 TRP B C 1
ATOM 1988 O O . TRP B 1 96 ? -8.508 -16.516 -0.284 1 97.38 96 TRP B O 1
ATOM 1998 N N . ILE B 1 97 ? -7.629 -15.945 1.721 1 97 97 ILE B N 1
ATOM 1999 C CA . ILE B 1 97 ? -8.102 -14.57 1.815 1 97 97 ILE B CA 1
ATOM 2000 C C . ILE B 1 97 ? -7.051 -13.711 2.502 1 97 97 ILE B C 1
ATOM 2002 O O . ILE B 1 97 ? -6.535 -14.07 3.561 1 97 97 ILE B O 1
ATOM 2006 N N . PRO B 1 98 ? -6.668 -12.625 1.838 1 98 98 PRO B N 1
ATOM 2007 C CA . PRO B 1 98 ? -5.75 -11.734 2.549 1 98 98 PRO B CA 1
ATOM 2008 C C . PRO B 1 98 ? -6.398 -11.062 3.756 1 98 98 PRO B C 1
ATOM 2010 O O . PRO B 1 98 ? -7.543 -10.617 3.676 1 98 98 PRO B O 1
ATOM 2013 N N . LYS B 1 99 ? -5.668 -10.898 4.887 1 98.69 99 LYS B N 1
ATOM 2014 C CA . LYS B 1 99 ? -6.219 -10.375 6.133 1 98.69 99 LYS B CA 1
ATOM 2015 C C . LYS B 1 99 ? -5.398 -9.188 6.645 1 98.69 99 LYS B C 1
ATOM 2017 O O . LYS B 1 99 ? -5.797 -8.516 7.59 1 98.69 99 LYS B O 1
ATOM 2022 N N . GLY B 1 100 ? -4.23 -8.977 6.066 1 98.81 100 GLY B N 1
ATOM 2023 C CA . GLY B 1 100 ? -3.414 -7.867 6.535 1 98.81 100 GLY B CA 1
ATOM 2024 C C . GLY B 1 100 ? -2.021 -7.855 5.934 1 98.81 100 GLY B C 1
ATOM 2025 O O . GLY B 1 100 ? -1.663 -8.758 5.168 1 98.81 100 GLY B O 1
ATOM 2026 N N . MET B 1 101 ? -1.304 -6.906 6.23 1 98.88 101 MET B N 1
ATOM 2027 C CA . MET B 1 101 ? 0.07 -6.707 5.777 1 98.88 101 MET B CA 1
ATOM 2028 C C . MET B 1 101 ? 0.895 -5.984 6.84 1 98.88 101 MET B C 1
ATOM 2030 O O . MET B 1 101 ? 0.399 -5.07 7.504 1 98.88 101 MET B O 1
ATOM 2034 N N . SER B 1 102 ? 2.08 -6.434 7.078 1 98.94 102 SER B N 1
ATOM 2035 C CA . SER B 1 102 ? 3.066 -5.797 7.941 1 98.94 102 SER B CA 1
ATOM 2036 C C . SER B 1 102 ? 4.426 -5.707 7.258 1 98.94 102 SER B C 1
ATOM 2038 O O . SER B 1 102 ? 5.035 -6.734 6.941 1 98.94 102 SER B O 1
ATOM 2040 N N . VAL B 1 103 ? 4.891 -4.492 7.047 1 98.94 103 VAL B N 1
ATOM 2041 C CA . VAL B 1 103 ? 6.145 -4.344 6.316 1 98.94 103 VAL B CA 1
ATOM 2042 C C . VAL B 1 103 ? 7.008 -3.275 6.988 1 98.94 103 VAL B C 1
ATOM 2044 O O . VAL B 1 103 ? 6.484 -2.355 7.621 1 98.94 103 VAL B O 1
ATOM 2047 N N . ASP B 1 104 ? 8.25 -3.426 6.855 1 98.94 104 ASP B N 1
ATOM 2048 C CA . ASP B 1 104 ? 9.266 -2.455 7.254 1 98.94 104 ASP B CA 1
ATOM 2049 C C . ASP B 1 104 ? 9.898 -1.793 6.031 1 98.94 104 ASP B C 1
ATOM 2051 O O . ASP B 1 104 ? 10.172 -2.457 5.031 1 98.94 104 ASP B O 1
ATOM 2055 N N . TYR B 1 105 ? 10 -0.515 6.113 1 98.75 105 TYR B N 1
ATOM 2056 C CA . TYR B 1 105 ? 10.727 0.254 5.113 1 98.75 105 TYR B CA 1
ATOM 2057 C C . TYR B 1 105 ? 12.211 0.331 5.457 1 98.75 105 TYR B C 1
ATOM 2059 O O . TYR B 1 105 ? 12.617 1.138 6.297 1 98.75 105 TYR B O 1
ATOM 2067 N N . THR B 1 106 ? 13.07 -0.379 4.816 1 98.69 106 THR B N 1
ATOM 2068 C CA . THR B 1 106 ? 14.414 -0.617 5.332 1 98.69 106 THR B CA 1
ATOM 2069 C C . THR B 1 106 ? 15.43 0.298 4.645 1 98.69 106 THR B C 1
ATOM 2071 O O . THR B 1 106 ? 16.547 0.486 5.145 1 98.69 106 THR B O 1
ATOM 2074 N N . ALA B 1 107 ? 15.094 0.795 3.451 1 98.31 107 ALA B N 1
ATOM 2075 C CA . ALA B 1 107 ? 15.992 1.678 2.717 1 98.31 107 ALA B CA 1
ATOM 2076 C C . ALA B 1 107 ? 15.25 2.439 1.625 1 98.31 107 ALA B C 1
ATOM 2078 O O . ALA B 1 107 ? 14.117 2.092 1.279 1 98.31 107 ALA B O 1
ATOM 2079 N N . LYS B 1 108 ? 15.859 3.502 1.121 1 97.31 108 LYS B N 1
ATOM 2080 C CA . LYS B 1 108 ? 15.312 4.227 -0.023 1 97.31 108 LYS B CA 1
ATOM 2081 C C . LYS B 1 108 ? 15.289 3.346 -1.271 1 97.31 108 LYS B C 1
ATOM 2083 O O . LYS B 1 108 ? 16.188 2.531 -1.478 1 97.31 108 LYS B O 1
ATOM 2088 N N . ALA B 1 109 ? 14.289 3.525 -2.053 1 97.94 109 ALA B N 1
ATOM 2089 C CA . ALA B 1 109 ? 14.094 2.725 -3.26 1 97.94 109 ALA B CA 1
ATOM 2090 C C . ALA B 1 109 ? 14.383 3.543 -4.516 1 97.94 109 ALA B C 1
ATOM 2092 O O . ALA B 1 109 ? 13.461 3.99 -5.199 1 97.94 109 ALA B O 1
ATOM 2093 N N . GLY B 1 110 ? 15.656 3.637 -4.934 1 98 110 GLY B N 1
ATOM 2094 C CA . GLY B 1 110 ? 16.078 4.582 -5.957 1 98 110 GLY B CA 1
ATOM 2095 C C . GLY B 1 110 ? 16.188 3.957 -7.336 1 98 110 GLY B C 1
ATOM 2096 O O . GLY B 1 110 ? 16.719 4.574 -8.258 1 98 110 GLY B O 1
ATOM 2097 N N . SER B 1 111 ? 15.773 2.719 -7.535 1 98.5 111 SER B N 1
ATOM 2098 C CA . SER B 1 111 ? 15.883 2.021 -8.812 1 98.5 111 SER B CA 1
ATOM 2099 C C . SER B 1 111 ? 14.648 1.174 -9.086 1 98.5 111 SER B C 1
ATOM 2101 O O . SER B 1 111 ? 13.633 1.303 -8.398 1 98.5 111 SER B O 1
ATOM 2103 N N . ASP B 1 112 ? 14.688 0.49 -10.195 1 98.81 112 ASP B N 1
ATOM 2104 C CA . ASP B 1 112 ? 13.672 -0.542 -10.359 1 98.81 112 ASP B CA 1
ATOM 2105 C C . ASP B 1 112 ? 13.617 -1.464 -9.148 1 98.81 112 ASP B C 1
ATOM 2107 O O . ASP B 1 112 ? 14.625 -1.632 -8.445 1 98.81 112 ASP B O 1
ATOM 2111 N N . ILE B 1 113 ? 12.492 -2.021 -8.906 1 98.94 113 ILE B N 1
ATOM 2112 C CA . ILE B 1 113 ? 12.289 -2.803 -7.695 1 98.94 113 ILE B CA 1
ATOM 2113 C C . ILE B 1 113 ? 11.812 -4.207 -8.055 1 98.94 113 ILE B C 1
ATOM 2115 O O . ILE B 1 113 ? 10.875 -4.363 -8.844 1 98.94 113 ILE B O 1
ATOM 2119 N N . LEU B 1 114 ? 12.453 -5.207 -7.523 1 98.94 114 LEU B N 1
ATOM 2120 C CA . LEU B 1 114 ? 12 -6.59 -7.625 1 98.94 114 LEU B CA 1
ATOM 2121 C C . LEU B 1 114 ? 11.227 -6.996 -6.375 1 98.94 114 LEU B C 1
ATOM 2123 O O . LEU B 1 114 ? 11.797 -7.059 -5.281 1 98.94 114 LEU B O 1
ATOM 2127 N N . CYS B 1 115 ? 9.977 -7.258 -6.52 1 98.94 115 CYS B N 1
ATOM 2128 C CA . CYS B 1 115 ? 9.109 -7.703 -5.438 1 98.94 115 CYS B CA 1
ATOM 2129 C C . CYS B 1 115 ? 8.992 -9.227 -5.422 1 98.94 115 CYS B C 1
ATOM 2131 O O . CYS B 1 115 ? 8.656 -9.836 -6.438 1 98.94 115 CYS B O 1
ATOM 2133 N N . VAL B 1 116 ? 9.195 -9.812 -4.25 1 98.94 116 VAL B N 1
ATOM 2134 C CA . VAL B 1 116 ? 9.211 -11.266 -4.148 1 98.94 116 VAL B CA 1
ATOM 2135 C C . VAL B 1 116 ? 8.242 -11.719 -3.055 1 98.94 116 VAL B C 1
ATOM 2137 O O . VAL B 1 116 ? 8.219 -11.141 -1.965 1 98.94 116 VAL B O 1
ATOM 2140 N N . ALA B 1 117 ? 7.461 -12.656 -3.342 1 98.94 117 ALA B N 1
ATOM 2141 C CA . ALA B 1 117 ? 6.625 -13.367 -2.381 1 98.94 117 ALA B CA 1
ATOM 2142 C C . ALA B 1 117 ? 6.945 -14.859 -2.377 1 98.94 117 ALA B C 1
ATOM 2144 O O . ALA B 1 117 ? 7.066 -15.484 -3.438 1 98.94 117 ALA B O 1
ATOM 2145 N N . GLU B 1 118 ? 7.016 -15.406 -1.172 1 98.88 118 GLU B N 1
ATOM 2146 C CA . GLU B 1 118 ? 7.418 -16.812 -1.098 1 98.88 118 GLU B CA 1
ATOM 2147 C C . GLU B 1 118 ? 6.883 -17.469 0.168 1 98.88 118 GLU B C 1
ATOM 2149 O O . GLU B 1 118 ? 6.793 -16.828 1.219 1 98.88 118 GLU B O 1
ATOM 2154 N N . VAL B 1 119 ? 6.551 -18.75 0.033 1 98.62 119 VAL B N 1
ATOM 2155 C CA . VAL B 1 119 ? 6.184 -19.562 1.18 1 98.62 119 VAL B CA 1
ATOM 2156 C C . VAL B 1 119 ? 6.836 -20.938 1.057 1 98.62 119 VAL B C 1
ATOM 2158 O O . VAL B 1 119 ? 7.336 -21.312 -0.01 1 98.62 119 VAL B O 1
ATOM 2161 N N . LYS B 1 120 ? 6.887 -21.625 2.145 1 98.31 120 LYS B N 1
ATOM 2162 C CA . LYS B 1 120 ? 7.258 -23.047 2.135 1 98.31 120 LYS B CA 1
ATOM 2163 C C . LYS B 1 120 ? 6.039 -23.938 1.904 1 98.31 120 LYS B C 1
ATOM 2165 O O . LYS B 1 120 ? 4.938 -23.609 2.355 1 98.31 120 LYS B O 1
ATOM 2170 N N . PRO B 1 121 ? 6.25 -25.047 1.246 1 97.12 121 PRO B N 1
ATOM 2171 C CA . PRO B 1 121 ? 5.129 -25.938 0.936 1 97.12 121 PRO B CA 1
ATOM 2172 C C . PRO B 1 121 ? 4.328 -26.328 2.174 1 97.12 121 PRO B C 1
ATOM 2174 O O . PRO B 1 121 ? 3.102 -26.453 2.107 1 97.12 121 PRO B O 1
ATOM 2177 N N . GLU B 1 122 ? 4.98 -26.453 3.301 1 97.38 122 GLU B N 1
ATOM 2178 C CA . GLU B 1 122 ? 4.336 -26.953 4.512 1 97.38 122 GLU B CA 1
ATOM 2179 C C . GLU B 1 122 ? 3.447 -25.891 5.145 1 97.38 122 GLU B C 1
ATOM 2181 O O . GLU B 1 122 ? 2.668 -26.188 6.051 1 97.38 122 GLU B O 1
ATOM 2186 N N . GLN B 1 123 ? 3.494 -24.688 4.652 1 98.31 123 GLN B N 1
ATOM 2187 C CA . GLN B 1 123 ? 2.73 -23.594 5.238 1 98.31 123 GLN B CA 1
ATOM 2188 C C . GLN B 1 123 ? 1.27 -23.641 4.805 1 98.31 123 GLN B C 1
ATOM 2190 O O . GLN B 1 123 ? 0.413 -23 5.41 1 98.31 123 GLN B O 1
ATOM 2195 N N . TRP B 1 124 ? 0.995 -24.359 3.809 1 97.94 124 TRP B N 1
ATOM 2196 C CA . TRP B 1 124 ? -0.377 -24.453 3.32 1 97.94 124 TRP B CA 1
ATOM 2197 C C . TRP B 1 124 ? -1.225 -25.328 4.238 1 97.94 124 TRP B C 1
ATOM 2199 O O . TRP B 1 124 ? -1.47 -26.5 3.941 1 97.94 124 TRP B O 1
ATOM 2209 N N . GLN B 1 125 ? -1.67 -24.781 5.277 1 97.69 125 GLN B N 1
ATOM 2210 C CA . GLN B 1 125 ? -2.557 -25.406 6.254 1 97.69 125 GLN B CA 1
ATOM 2211 C C . GLN B 1 125 ? -3.672 -24.453 6.668 1 97.69 125 GLN B C 1
ATOM 2213 O O . GLN B 1 125 ? -3.525 -23.234 6.562 1 97.69 125 GLN B O 1
ATOM 2218 N N . VAL B 1 126 ? -4.781 -25.031 7.105 1 98.25 126 VAL B N 1
ATOM 2219 C CA . VAL B 1 126 ? -5.914 -24.234 7.562 1 98.25 126 VAL B CA 1
ATOM 2220 C C . VAL B 1 126 ? -5.477 -23.312 8.703 1 98.25 126 VAL B C 1
ATOM 2222 O O . VAL B 1 126 ? -4.75 -23.75 9.609 1 98.25 126 VAL B O 1
ATOM 2225 N N . GLY B 1 127 ? -5.879 -22 8.672 1 98.44 127 GLY B N 1
ATOM 2226 C CA . GLY B 1 127 ? -5.492 -21.016 9.672 1 98.44 127 GLY B CA 1
ATOM 2227 C C . GLY B 1 127 ? -4.73 -19.844 9.094 1 98.44 127 GLY B C 1
ATOM 2228 O O . GLY B 1 127 ? -4.801 -19.578 7.891 1 98.44 127 GLY B O 1
ATOM 2229 N N . ASP B 1 128 ? -4.137 -19.094 9.922 1 98.56 128 ASP B N 1
ATOM 2230 C CA . ASP B 1 128 ? -3.338 -17.938 9.5 1 98.56 128 ASP B CA 1
ATOM 2231 C C . ASP B 1 128 ? -2.047 -18.391 8.82 1 98.56 128 ASP B C 1
ATOM 2233 O O . ASP B 1 128 ? -1.378 -19.312 9.289 1 98.56 128 ASP B O 1
ATOM 2237 N N . MET B 1 129 ? -1.735 -17.844 7.781 1 98.69 129 MET B N 1
ATOM 2238 C CA . MET B 1 129 ? -0.471 -18.062 7.086 1 98.69 129 MET B CA 1
ATOM 2239 C C . MET B 1 129 ? 0.221 -16.75 6.785 1 98.69 129 MET B C 1
ATOM 2241 O O . MET B 1 129 ? -0.367 -15.859 6.16 1 98.69 129 MET B O 1
ATOM 2245 N N . LEU B 1 130 ? 1.431 -16.609 7.199 1 98.81 130 LEU B N 1
ATOM 2246 C CA . LEU B 1 130 ? 2.234 -15.43 6.891 1 98.81 130 LEU B CA 1
ATOM 2247 C C . LEU B 1 130 ? 3.082 -15.664 5.645 1 98.81 130 LEU B C 1
ATOM 2249 O O . LEU B 1 130 ? 3.92 -16.562 5.617 1 98.81 130 LEU B O 1
ATOM 2253 N N . VAL B 1 131 ? 2.82 -14.93 4.648 1 98.94 131 VAL B N 1
ATOM 2254 C CA . VAL B 1 131 ? 3.623 -14.984 3.432 1 98.94 131 VAL B CA 1
ATOM 2255 C C . VAL B 1 131 ? 4.789 -14.008 3.537 1 98.94 131 VAL B C 1
ATOM 2257 O O . VAL B 1 131 ? 4.586 -12.805 3.697 1 98.94 131 VAL B O 1
ATOM 2260 N N . ASP B 1 132 ? 5.965 -14.516 3.393 1 98.94 132 ASP B N 1
ATOM 2261 C CA . ASP B 1 132 ? 7.145 -13.648 3.371 1 98.94 132 ASP B CA 1
ATOM 2262 C C . ASP B 1 132 ? 7.195 -12.82 2.092 1 98.94 132 ASP B C 1
ATOM 2264 O O . ASP B 1 132 ? 7.074 -13.359 0.989 1 98.94 132 ASP B O 1
ATOM 2268 N N . VAL B 1 133 ? 7.375 -11.531 2.221 1 98.94 133 VAL B N 1
ATOM 2269 C CA . VAL B 1 133 ? 7.52 -10.648 1.06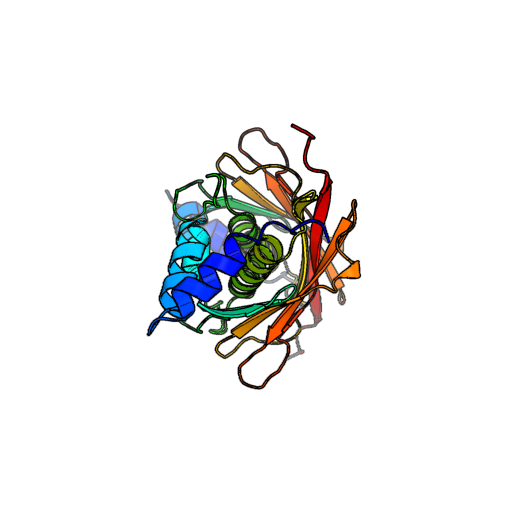6 1 98.94 133 VAL B CA 1
ATOM 2270 C C . VAL B 1 133 ? 8.75 -9.766 1.244 1 98.94 133 VAL B C 1
ATOM 2272 O O . VAL B 1 133 ? 9.023 -9.289 2.348 1 98.94 133 VAL B O 1
ATOM 2275 N N . LYS B 1 134 ? 9.477 -9.57 0.173 1 98.94 134 LYS B N 1
ATOM 2276 C CA . LYS B 1 134 ? 10.664 -8.719 0.128 1 98.94 134 LYS B CA 1
ATOM 2277 C C . LYS B 1 134 ? 10.75 -7.973 -1.199 1 98.94 134 LYS B C 1
ATOM 2279 O O . LYS B 1 134 ? 10.438 -8.531 -2.252 1 98.94 134 LYS B O 1
ATOM 2284 N N . ALA B 1 135 ? 11.172 -6.777 -1.145 1 98.94 135 ALA B N 1
ATOM 2285 C CA . ALA B 1 135 ? 11.453 -5.973 -2.33 1 98.94 135 ALA B CA 1
ATOM 2286 C C . ALA B 1 135 ? 12.922 -5.566 -2.389 1 98.94 135 ALA B C 1
ATOM 2288 O O . ALA B 1 135 ? 13.492 -5.125 -1.387 1 98.94 135 ALA B O 1
ATOM 2289 N N . TYR B 1 136 ? 13.492 -5.688 -3.543 1 98.94 136 TYR B N 1
ATOM 2290 C CA . TYR B 1 136 ? 14.914 -5.426 -3.738 1 98.94 136 TYR B CA 1
ATOM 2291 C C . TYR B 1 136 ? 15.133 -4.324 -4.766 1 98.94 136 TYR B C 1
ATOM 2293 O O . TYR B 1 136 ? 14.445 -4.273 -5.789 1 98.94 136 TYR B O 1
ATOM 2301 N N . ASP B 1 137 ? 16.125 -3.492 -4.508 1 98.81 137 ASP B N 1
ATOM 2302 C CA . ASP B 1 137 ? 16.562 -2.592 -5.57 1 98.81 137 ASP B CA 1
ATOM 2303 C C . ASP B 1 137 ? 17.547 -3.291 -6.512 1 98.81 137 ASP B C 1
ATOM 2305 O O . ASP B 1 137 ? 17.781 -4.492 -6.379 1 98.81 137 ASP B O 1
ATOM 2309 N N . THR B 1 138 ? 18.047 -2.566 -7.469 1 98.56 138 THR B N 1
ATOM 2310 C CA . THR B 1 138 ? 18.859 -3.176 -8.516 1 98.56 138 THR B CA 1
ATOM 2311 C C . THR B 1 138 ? 20.219 -3.602 -7.965 1 98.56 138 THR B C 1
ATOM 2313 O O . THR B 1 138 ? 20.953 -4.348 -8.617 1 98.56 138 THR B O 1
ATOM 2316 N N . ASN B 1 139 ? 20.594 -3.145 -6.801 1 98.38 139 ASN B N 1
ATOM 2317 C CA . ASN B 1 139 ? 21.859 -3.535 -6.16 1 98.38 139 ASN B CA 1
ATOM 2318 C C . ASN B 1 139 ? 21.656 -4.715 -5.215 1 98.38 139 ASN B C 1
ATOM 2320 O O . ASN B 1 139 ? 22.578 -5.105 -4.496 1 98.38 139 ASN B O 1
ATOM 2324 N N . GLY B 1 140 ? 20.453 -5.211 -5.129 1 98.38 140 GLY B N 1
ATOM 2325 C CA . GLY B 1 140 ? 20.172 -6.348 -4.266 1 98.38 140 GLY B CA 1
ATOM 2326 C C . GLY B 1 140 ? 19.891 -5.949 -2.83 1 98.38 140 GLY B C 1
ATOM 2327 O O . GLY B 1 140 ? 19.844 -6.805 -1.941 1 98.38 140 GLY B O 1
ATOM 2328 N N . VAL B 1 141 ? 19.781 -4.672 -2.602 1 98.75 141 VAL B N 1
ATOM 2329 C CA . VAL B 1 141 ? 19.453 -4.18 -1.265 1 98.75 141 VAL B CA 1
ATOM 2330 C C . VAL B 1 141 ? 17.953 -4.324 -1.007 1 98.75 141 VAL B C 1
ATOM 2332 O O . VAL B 1 141 ? 17.141 -3.955 -1.851 1 98.75 141 VAL B O 1
ATOM 2335 N N . VAL B 1 142 ? 17.578 -4.93 0.168 1 98.94 142 VAL B N 1
ATOM 2336 C CA . VAL B 1 142 ? 16.188 -5 0.571 1 98.94 142 VAL B CA 1
ATOM 2337 C C . VAL B 1 142 ? 15.688 -3.611 0.963 1 98.94 142 VAL B C 1
ATOM 2339 O O . VAL B 1 142 ? 16.234 -2.984 1.873 1 98.94 142 VAL B O 1
ATOM 2342 N N . VAL B 1 143 ? 14.656 -3.148 0.293 1 98.94 143 VAL B N 1
ATOM 2343 C CA . VAL B 1 143 ? 14.156 -1.804 0.56 1 98.94 143 VAL B CA 1
ATOM 2344 C C . VAL B 1 143 ? 12.844 -1.885 1.342 1 98.94 143 VAL B C 1
ATOM 2346 O O . VAL B 1 143 ? 12.453 -0.926 2.012 1 98.94 143 VAL B O 1
ATOM 2349 N N . VAL B 1 144 ? 12.102 -2.947 1.231 1 98.94 144 VAL B N 1
ATOM 2350 C CA . VAL B 1 144 ? 10.898 -3.266 1.999 1 98.94 144 VAL B CA 1
ATOM 2351 C C . VAL B 1 144 ? 10.867 -4.758 2.32 1 98.94 144 VAL B C 1
ATOM 2353 O O . VAL B 1 144 ? 11.219 -5.586 1.479 1 98.94 144 VAL B O 1
ATOM 2356 N N . GLN B 1 145 ? 10.422 -5.129 3.504 1 98.94 145 GLN B N 1
ATOM 2357 C CA . GLN B 1 145 ? 10.266 -6.543 3.838 1 98.94 145 GLN B CA 1
ATOM 2358 C C . GLN B 1 145 ? 9.203 -6.738 4.918 1 98.94 145 GLN B C 1
ATOM 2360 O O . GLN B 1 145 ? 8.945 -5.836 5.711 1 98.94 145 GLN B O 1
ATOM 2365 N N . GLY B 1 146 ? 8.68 -7.895 4.957 1 98.88 146 GLY B N 1
ATOM 2366 C CA . GLY B 1 146 ? 7.688 -8.234 5.965 1 98.88 146 GLY B CA 1
ATOM 2367 C C . GLY B 1 146 ? 6.809 -9.406 5.566 1 98.88 146 GLY B C 1
ATOM 2368 O O . GLY B 1 146 ? 7.305 -10.414 5.066 1 98.88 146 GLY B O 1
ATOM 2369 N N . HIS B 1 147 ? 5.477 -9.219 5.879 1 98.94 147 HIS B N 1
ATOM 2370 C CA . HIS B 1 147 ? 4.555 -10.32 5.633 1 98.94 147 HIS B CA 1
ATOM 2371 C C . HIS B 1 147 ? 3.193 -9.812 5.172 1 98.94 147 HIS B C 1
ATOM 2373 O O . HIS B 1 147 ? 2.727 -8.773 5.633 1 98.94 147 HIS B O 1
ATOM 2379 N N . ILE B 1 148 ? 2.652 -10.523 4.336 1 98.94 148 ILE B N 1
ATOM 2380 C CA . ILE B 1 148 ? 1.221 -10.43 4.07 1 98.94 148 ILE B CA 1
ATOM 2381 C C . ILE B 1 148 ? 0.502 -11.625 4.688 1 98.94 148 ILE B C 1
ATOM 2383 O O . ILE B 1 148 ? 0.896 -12.773 4.469 1 98.94 148 ILE B O 1
ATOM 2387 N N . LYS B 1 149 ? -0.469 -11.375 5.496 1 98.88 149 LYS B N 1
ATOM 2388 C CA . LYS B 1 149 ? -1.199 -12.406 6.23 1 98.88 149 LYS B CA 1
ATOM 2389 C C . LYS B 1 149 ? -2.383 -12.93 5.422 1 98.88 149 LYS B C 1
ATOM 2391 O O . LYS B 1 149 ? -3.225 -12.148 4.973 1 98.88 149 LYS B O 1
ATOM 2396 N N . LEU B 1 150 ? -2.477 -14.195 5.27 1 98.81 150 LEU B N 1
ATOM 2397 C CA . LEU B 1 150 ? -3.607 -14.875 4.645 1 98.81 150 LEU B CA 1
ATOM 2398 C C . LEU B 1 150 ? -4.375 -15.703 5.664 1 98.81 150 LEU B C 1
ATOM 2400 O O . LEU B 1 150 ? -3.789 -16.219 6.625 1 98.81 150 LEU B O 1
ATOM 2404 N N . TRP B 1 151 ? -5.609 -15.797 5.492 1 98.62 151 TRP B N 1
ATOM 2405 C CA . TRP B 1 151 ? -6.438 -16.828 6.117 1 98.62 151 TRP B CA 1
ATOM 2406 C C . TRP B 1 151 ? -6.695 -17.984 5.152 1 98.62 151 TRP B C 1
ATOM 2408 O O . TRP B 1 151 ? -7.227 -17.781 4.059 1 98.62 151 TRP B O 1
ATOM 2418 N N . ILE B 1 152 ? -6.258 -19.141 5.523 1 98.62 152 ILE B N 1
ATOM 2419 C CA . ILE B 1 152 ? -6.441 -20.344 4.723 1 98.62 152 ILE B CA 1
ATOM 2420 C C . ILE B 1 152 ? -7.605 -21.172 5.277 1 98.62 152 ILE B C 1
ATOM 2422 O O . ILE B 1 152 ? -7.668 -21.422 6.48 1 98.62 152 ILE B O 1
ATOM 2426 N N . SER B 1 153 ? -8.5 -21.516 4.441 1 98.25 153 SER B N 1
ATOM 2427 C CA . SER B 1 153 ? -9.625 -22.344 4.863 1 98.25 153 SER B CA 1
ATOM 2428 C C . SER B 1 153 ? -9.938 -23.422 3.832 1 98.25 153 SER B C 1
ATOM 2430 O O . SER B 1 153 ? -9.453 -23.359 2.701 1 98.25 153 SER B O 1
ATOM 2432 N N . GLU B 1 154 ? -10.703 -24.469 4.203 1 97.31 154 GLU B N 1
ATOM 2433 C CA . GLU B 1 154 ? -11.141 -25.516 3.281 1 97.31 154 GLU B CA 1
ATOM 2434 C C . GLU B 1 154 ? -12.242 -25 2.355 1 97.31 154 GLU B C 1
ATOM 2436 O O . GLU B 1 154 ? -13.117 -24.25 2.779 1 97.31 154 GLU B O 1
ATOM 2441 N N . LYS B 1 155 ? -12.141 -25.453 1.145 1 93.38 155 LYS B N 1
ATOM 2442 C CA . LYS B 1 155 ? -13.25 -25.156 0.243 1 93.38 155 LYS B CA 1
ATOM 2443 C C . LYS B 1 155 ? -14.5 -25.922 0.635 1 93.38 155 LYS B C 1
ATOM 2445 O O . LYS B 1 155 ? -14.414 -27.078 1.06 1 93.38 155 LYS B O 1
ATOM 2450 N N . PRO B 1 156 ? -15.648 -25.172 0.608 1 87 156 PRO B N 1
ATOM 2451 C CA . PRO B 1 156 ? -16.875 -25.906 0.916 1 87 156 PRO B CA 1
ATOM 2452 C C . PRO B 1 156 ? -17.062 -27.141 0.03 1 87 156 PRO B C 1
ATOM 2454 O O . PRO B 1 156 ? -16.719 -27.109 -1.153 1 87 156 PRO B O 1
ATOM 2457 N N . GLN B 1 157 ? -17.188 -28.344 0.492 1 76.56 157 GLN B N 1
ATOM 2458 C CA . GLN B 1 157 ? -17.469 -29.578 -0.228 1 76.56 157 GLN B CA 1
ATOM 2459 C C . GLN B 1 157 ? -18.719 -29.438 -1.095 1 76.56 157 GLN B C 1
ATOM 2461 O O . GLN B 1 157 ? -19.734 -28.922 -0.638 1 76.56 157 GLN B O 1
ATOM 2466 N N . LYS B 1 158 ? -18.484 -29.406 -2.365 1 58.94 158 LYS B N 1
ATOM 2467 C CA . LYS B 1 158 ? -19.688 -29.469 -3.191 1 58.94 158 LYS B CA 1
ATOM 2468 C C . LYS B 1 158 ? -20.469 -30.75 -2.928 1 58.94 158 LYS B C 1
ATOM 2470 O O . LYS B 1 158 ? -19.891 -31.781 -2.598 1 58.94 158 LYS B O 1
#

InterPro domains:
  IPR027961 Protein of unknown function DUF4442 [PF14539] (22-152)
  IPR029069 HotDog domain superfamily [SSF54637] (10-152)

Sequence (316 aa):
MTPTKPNKVMSLYKKVTAYPFGKQIFSKMVSRMAPYFGTVHPYISDLRVNRCECLIKKRKKVQNHIGTVHVIAICNGLEMAMGTMAEASIPAHLRWIPKGMSVDYTAKAGSDILCVAEVKPEQWQVGDMLVDVKAYDTNGVVVVQGHIKLWISEKPQKMTPTKPNKVMSLYKKVTAYPFGKQIFSKMVSRMAPYFGTVHPYISDLRVNRCECLIKKRKKVQNHIGTVHVIAICNGLEMAMGTMAEASIPAHLRWIPKGMSVDYTAKAGSDILCVAEVKPEQWQVGDMLVDVKAYDTNGVVVVQGHIKLWISEKPQK

Secondary structure (DSSP, 8-state):
-------HHHHHHHHHHTSTTHHHHHHHHHHHHSGGGGGG--EEEEEETTEEEEEE---GGGB-TTSSBPHHHHHHHHHHHHHHHHHHHS-TTEEEEEEEEEEEE-S---S-EEEEEE--GGG-SSEEEEEEEEEE-TTS-EEEEEEEEEEEEEPP--/-------HHHHHHHHHHTSTTHHHHHHHHHHHHSGGGGGG--EEEEEETTEEEEEE---GGGB-TTSSBPHHHHHHHHHHHHHHHHHHHS-TTEEEEEEEEEEEE-S---S-EEEEEE--GGG-SSEEEEEEEEEE-TTS-EEEEEEEEEEEEEPP--

Solvent-accessible surface area (backbone atoms only — not comparable to full-atom values): 15871 Å² total; per-residue (Å²): 128,79,79,72,72,75,38,64,53,43,51,50,48,56,60,44,47,71,42,89,65,13,42,60,52,51,21,52,56,57,26,63,48,18,40,38,52,48,72,46,59,54,34,45,78,43,79,48,79,37,26,16,32,17,36,30,66,63,46,72,63,33,10,31,69,85,68,26,44,23,66,58,50,51,49,43,36,31,49,51,13,37,51,52,17,46,59,32,44,58,56,87,62,46,44,75,43,79,40,31,39,36,38,35,48,69,45,84,36,81,40,39,34,43,13,31,16,40,54,58,83,84,57,78,47,76,40,79,36,74,33,41,32,39,26,24,33,82,86,66,45,63,22,34,38,41,32,40,31,28,42,28,40,71,51,80,80,126,128,79,78,72,74,74,38,64,54,43,51,50,49,57,60,43,47,71,42,90,66,13,42,59,54,50,22,52,57,58,28,64,46,19,40,37,52,50,71,48,58,53,35,44,78,43,78,48,78,38,26,16,32,16,36,32,66,65,45,72,62,33,10,31,68,85,68,25,43,23,67,59,50,51,48,44,36,31,49,50,13,36,51,52,18,47,59,31,45,58,57,86,62,47,44,76,41,78,39,31,40,36,38,35,47,70,44,85,34,81,41,39,35,43,14,31,14,40,53,60,83,84,57,78,46,77,40,79,34,73,31,41,32,40,25,23,33,82,85,68,47,62,22,34,37,42,33,41,32,28,40,28,39,71,51,80,80,126

Radius of gyration: 20.49 Å; Cα contacts (8 Å, |Δi|>4): 735; chains: 2; bounding box: 44×72×53 Å

Organism: Shewanella frigidimarina (strain NCIMB 400) (NCBI:txid318167)

Nearest PDB structures (foldseek):
  1yoc-assembly1_B  TM=8.866E-01  e=5.600E-17  Pseudomonas aeruginosa PAO1
  5ep5-assembly1_B  TM=8.627E-01  e=7.559E-08  Staphylococcus aureus subsp. aureus Mu50
  3gek-assembly3_C  TM=7.537E-01  e=1.874E-05  Lactococcus lactis subsp. lactis Il1403
  3gek-assembly2_A  TM=7.339E-01  e=1.227E-05  Lactococcus lactis subsp. lactis Il1403
  3gek-assembly1_B  TM=6.922E-01  e=7.554E-06  Lactococcus lactis subsp. lactis Il1403

Foldseek 3Di:
DPPQPALPLQVQLVVQVVDVCSQLVSQVVLCVVPVVLPQQPKTFPDADAFKTKIKGWQDPSQADPVRFGDVVSLVSRQVSRAVSNCSNHAGPFKDKDWDDWDKDQDATHHGIKMKMWGDDNVQRDAAKGWIWIFIAHPVRDTRMTGTTIMGMDGDDDD/DPPQPALPLQVQLVVQVVDVCSQVVSQVVLCVVPVVLPQQPKTFPDADAFKTKIKGWQDPSQADPVRFGDVVSLVSRQVSRAVSNCSNHAGPFKDKDWDDWDKDQDATHHGIKMKMWGDDNVQRDAAKGWIWIFIAHPVRDTRMTGTTIMGMDGDDDD